Protein 9SP7 (pdb70)

Radius of gyration: 18.39 Å; Cα contacts (8 Å, |Δi|>4): 635; chains: 1; bounding box: 49×50×40 Å

Solvent-accessible surface area: 13936 Å² total; per-residue (Å²): 157,133,40,69,10,13,0,0,0,0,0,6,3,16,23,194,22,38,124,62,0,50,27,0,33,71,2,3,3,54,52,111,53,60,144,48,23,20,30,8,55,0,0,0,0,15,24,70,26,35,50,138,84,108,130,48,7,99,154,25,54,92,138,78,32,18,8,10,38,11,105,104,13,144,25,38,164,154,47,45,5,62,7,0,18,8,0,0,6,70,0,18,90,71,4,40,11,91,4,1,0,3,0,27,26,29,0,3,2,53,1,86,19,0,13,63,59,0,122,69,12,124,111,86,110,72,136,67,0,0,0,0,0,5,15,1,100,14,132,36,70,121,42,32,232,169,58,152,102,31,187,83,97,49,118,83,22,42,33,20,0,24,8,0,0,0,0,1,6,26,60,1,0,79,57,0,84,121,20,100,139,191,43,77,69,39,87,33,10,14,6,0,0,1,11,8,0,48,108,27,110,22,58,96,49,33,9,24,59,0,0,1,19,166,126,18,0,8,18,7,36,99,2,5,0,1,17,102,8,45,42,130,50,0,92,86,21,59,50,0,49,89,144,89,63,120,4,4,135,197,94,74,84,113,98,78,0,6,74,32,60,218,88,23,77,58,46,120,1,6,137,82,118,142,85,12,18

Structure (mmCIF, N/CA/C/O backbone):
data_9SP7
#
_entry.id   9SP7
#
_cell.length_a   59.250
_cell.length_b   77.460
_cell.length_c   151.080
_cell.angle_alpha   90.00
_cell.angle_beta   90.00
_cell.angle_gamma   90.00
#
_symmetry.space_group_name_H-M   'C 2 2 21'
#
loop_
_entity.id
_entity.type
_entity.pdbx_description
1 polymer 'Beta-1,3-galactosyltransferase 6'
2 non-polymer 'MANGANESE (II) ION'
3 non-polymer 'MALONATE ION'
4 water water
#
loop_
_atom_site.group_PDB
_atom_site.id
_atom_site.type_symbol
_atom_site.label_atom_id
_atom_site.label_alt_id
_atom_site.label_comp_id
_atom_site.label_asym_id
_atom_site.label_entity_id
_atom_site.label_seq_id
_atom_site.pdbx_PDB_ins_code
_atom_site.Cartn_x
_atom_site.Cartn_y
_atom_site.Cartn_z
_atom_site.occupancy
_atom_site.B_iso_or_equiv
_atom_site.auth_seq_id
_atom_site.auth_comp_id
_atom_site.auth_asym_id
_atom_site.auth_atom_id
_atom_site.pdbx_PDB_model_num
ATOM 1 N N . ALA A 1 18 ? 55.245 11.102 61.168 1.00 48.53 53 ALA A N 1
ATOM 2 C CA . ALA A 1 18 ? 54.896 11.896 59.960 1.00 46.59 53 ALA A CA 1
ATOM 3 C C . ALA A 1 18 ? 53.403 11.762 59.644 1.00 42.95 53 ALA A C 1
ATOM 4 O O . ALA A 1 18 ? 53.015 11.829 58.475 1.00 43.19 53 ALA A O 1
ATOM 6 N N . ARG A 1 19 ? 52.583 11.586 60.699 1.00 36.05 54 ARG A N 1
ATOM 7 C CA . ARG A 1 19 ? 51.144 11.437 60.563 1.00 32.64 54 ARG A CA 1
ATOM 8 C C . ARG A 1 19 ? 50.555 12.684 59.896 1.00 27.94 54 ARG A C 1
ATOM 9 O O . ARG A 1 19 ? 50.916 13.829 60.213 1.00 30.79 54 ARG A O 1
ATOM 17 N N . ALA A 1 20 ? 49.649 12.434 58.947 1.00 22.23 55 ALA A N 1
ATOM 18 C CA . ALA A 1 20 ? 48.780 13.461 58.427 1.00 18.24 55 ALA A CA 1
ATOM 19 C C . ALA A 1 20 ? 48.007 14.058 59.594 1.00 15.03 55 ALA A C 1
ATOM 20 O O . ALA A 1 20 ? 47.732 13.394 60.594 1.00 12.71 55 ALA A O 1
ATOM 22 N N . ALA A 1 21 ? 47.632 15.325 59.435 1.00 15.08 56 ALA A N 1
ATOM 23 C CA . ALA A 1 21 ? 46.918 16.061 60.467 1.00 14.01 56 ALA A CA 1
ATOM 24 C C . ALA A 1 21 ? 45.939 17.003 59.790 1.00 12.92 56 ALA A C 1
ATOM 25 O O . ALA A 1 21 ? 46.263 17.619 58.778 1.00 13.34 56 ALA A O 1
ATOM 27 N N . ALA A 1 22 ? 44.738 17.070 60.341 1.00 11.15 57 ALA A N 1
ATOM 28 C CA . ALA A 1 22 ? 43.744 18.022 59.899 1.00 11.78 57 ALA A CA 1
ATOM 29 C C . ALA A 1 22 ? 42.766 18.265 61.035 1.00 11.13 57 ALA A C 1
ATOM 30 O O . ALA A 1 22 ? 42.696 17.467 61.974 1.00 12.27 57 ALA A O 1
ATOM 32 N N . PHE A 1 23 ? 41.950 19.318 60.928 1.00 10.11 58 PHE A N 1
ATOM 33 C CA . PHE A 1 23 ? 40.925 19.553 61.933 1.00 9.73 58 PHE A CA 1
ATOM 34 C C . PHE A 1 23 ? 39.793 18.538 61.802 1.00 9.64 58 PHE A C 1
ATOM 35 O O . PHE A 1 23 ? 39.433 17.882 62.774 1.00 9.95 58 PHE A O 1
ATOM 43 N N . LEU A 1 24 ? 39.282 18.422 60.582 1.00 8.94 59 LEU A N 1
ATOM 44 C CA . LEU A 1 24 ? 38.160 17.556 60.256 1.00 9.04 59 LEU A CA 1
ATOM 45 C C . LEU A 1 24 ? 38.632 16.486 59.283 1.00 9.57 59 LEU A C 1
ATOM 46 O O . LEU A 1 24 ? 39.021 16.765 58.152 1.00 10.48 59 LEU A O 1
ATOM 51 N N . ALA A 1 25 ? 38.564 15.238 59.751 1.00 9.22 60 ALA A N 1
ATOM 52 C CA . ALA A 1 25 ? 38.705 14.099 58.858 1.00 9.34 60 ALA A CA 1
ATOM 53 C C . ALA A 1 25 ? 37.350 13.767 58.257 1.00 9.86 60 ALA A C 1
ATOM 54 O O . ALA A 1 25 ? 36.303 13.951 58.883 1.00 10.16 60 ALA A O 1
ATOM 56 N N . VAL A 1 26 ? 37.380 13.279 57.011 1.00 9.33 61 VAL A N 1
ATOM 57 C CA . VAL A 1 26 ? 36.155 12.849 56.348 1.00 9.45 61 VAL A CA 1
ATOM 58 C C . VAL A 1 26 ? 36.394 11.472 55.746 1.00 10.11 61 VAL A C 1
ATOM 59 O O . VAL A 1 26 ? 37.379 11.310 55.028 1.00 10.20 61 VAL A O 1
ATOM 63 N N . LEU A 1 27 ? 35.517 10.525 56.104 1.00 9.59 62 LEU A N 1
ATOM 64 C CA . LEU A 1 27 ? 35.673 9.155 55.601 1.00 9.73 62 LEU A CA 1
ATOM 65 C C . LEU A 1 27 ? 34.361 8.807 54.911 1.00 9.01 62 LEU A C 1
ATOM 66 O O . LEU A 1 27 ? 33.300 8.730 55.538 1.00 10.22 62 LEU A O 1
ATOM 71 N N . VAL A 1 28 ? 34.432 8.585 53.580 1.00 9.31 63 VAL A N 1
ATOM 72 C CA . VAL A 1 28 ? 33.267 8.238 52.788 1.00 9.58 63 VAL A CA 1
ATOM 73 C C . VAL A 1 28 ? 33.324 6.744 52.461 1.00 9.94 63 VAL A C 1
ATOM 74 O O . VAL A 1 28 ? 34.256 6.268 51.810 1.00 10.57 63 VAL A O 1
ATOM 78 N N . ALA A 1 29 ? 32.353 5.995 52.953 1.00 10.96 64 ALA A N 1
ATOM 79 C CA . ALA A 1 29 ? 32.348 4.564 52.684 1.00 10.86 64 ALA A CA 1
ATOM 80 C C . ALA A 1 29 ? 32.049 4.372 51.200 1.00 10.28 64 ALA A C 1
ATOM 81 O O . ALA A 1 29 ? 31.051 4.905 50.703 1.00 11.12 64 ALA A O 1
ATOM 83 N N . SER A 1 30 ? 32.867 3.566 50.512 1.00 9.93 65 SER A N 1
ATOM 84 C CA . SER A 1 30 ? 32.714 3.385 49.087 1.00 10.68 65 SER A CA 1
ATOM 85 C C . SER A 1 30 ? 33.158 1.962 48.730 1.00 9.53 65 SER A C 1
ATOM 86 O O . SER A 1 30 ? 34.227 1.523 49.132 1.00 10.03 65 SER A O 1
ATOM 89 N N . ALA A 1 31 ? 32.328 1.238 47.964 1.00 9.95 66 ALA A N 1
ATOM 90 C CA . ALA A 1 31 ? 32.661 -0.116 47.543 1.00 9.73 66 ALA A CA 1
ATOM 91 C C . ALA A 1 31 ? 33.729 -0.082 46.456 1.00 9.58 66 ALA A C 1
ATOM 92 O O . ALA A 1 31 ? 33.774 0.857 45.658 1.00 9.06 66 ALA A O 1
ATOM 94 N N . PRO A 1 32 ? 34.570 -1.135 46.317 1.00 9.45 67 PRO A N 1
ATOM 95 C CA . PRO A 1 32 ? 35.610 -1.149 45.297 1.00 9.46 67 PRO A CA 1
ATOM 96 C C . PRO A 1 32 ? 35.179 -0.707 43.907 1.00 9.71 67 PRO A C 1
ATOM 97 O O . PRO A 1 32 ? 35.848 0.046 43.230 1.00 9.76 67 PRO A O 1
ATOM 101 N N . ARG A 1 33 ? 34.049 -1.206 43.453 1.00 9.43 68 ARG A N 1
ATOM 102 C CA . ARG A 1 33 ? 33.624 -0.972 42.088 1.00 10.22 68 ARG A CA 1
ATOM 103 C C . ARG A 1 33 ? 33.071 0.435 41.856 1.00 9.57 68 ARG A C 1
ATOM 104 O O . ARG A 1 33 ? 32.953 0.827 40.691 1.00 9.89 68 ARG A O 1
ATOM 112 N N . ALA A 1 34 ? 32.757 1.190 42.927 1.00 8.59 69 ALA A N 1
ATOM 113 C CA . ALA A 1 34 ? 32.003 2.442 42.755 1.00 8.74 69 ALA A CA 1
ATOM 114 C C . ALA A 1 34 ? 32.924 3.621 42.422 1.00 9.07 69 ALA A C 1
ATOM 115 O O . ALA A 1 34 ? 32.826 4.714 43.002 1.00 9.43 69 ALA A O 1
ATOM 117 N N . ALA A 1 35 ? 33.762 3.460 41.418 1.00 8.40 70 ALA A N 1
ATOM 118 C CA . ALA A 1 35 ? 34.745 4.462 41.054 1.00 8.00 70 ALA A CA 1
ATOM 119 C C . ALA A 1 35 ? 34.070 5.700 40.467 1.00 8.29 70 ALA A C 1
ATOM 120 O O . ALA A 1 35 ? 34.563 6.821 40.667 1.00 8.35 70 ALA A O 1
ATOM 122 N N . GLU A 1 36 ? 32.987 5.520 39.706 1.00 7.88 71 GLU A N 1
ATOM 123 C CA . GLU A 1 36 ? 32.349 6.661 39.043 1.00 7.93 71 GLU A CA 1
ATOM 124 C C . GLU A 1 36 ? 31.722 7.570 40.098 1.00 8.17 71 GLU A C 1
ATOM 125 O O . GLU A 1 36 ? 31.790 8.788 39.998 1.00 7.81 71 GLU A O 1
ATOM 131 N N . ARG A 1 37 ? 31.110 7.016 41.129 1.00 7.93 72 ARG A N 1
ATOM 132 C CA . ARG A 1 37 ? 30.594 7.822 42.224 1.00 8.62 72 ARG A CA 1
ATOM 133 C C . ARG A 1 37 ? 31.720 8.593 42.893 1.00 8.72 72 ARG A C 1
ATOM 134 O O . ARG A 1 37 ? 31.554 9.772 43.237 1.00 9.09 72 ARG A O 1
ATOM 142 N N . ARG A 1 38 ? 32.859 7.929 43.112 1.00 8.01 73 ARG A N 1
ATOM 143 C CA . ARG A 1 38 ? 33.979 8.630 43.727 1.00 8.31 73 ARG A CA 1
ATOM 144 C C . ARG A 1 38 ? 34.389 9.824 42.861 1.00 8.74 73 ARG A C 1
ATOM 145 O O . ARG A 1 38 ? 34.719 10.904 43.380 1.00 9.27 73 ARG A O 1
ATOM 153 N N . SER A 1 39 ? 34.413 9.642 41.538 1.00 8.30 74 SER A N 1
ATOM 154 C CA . SER A 1 39 ? 34.786 10.706 40.612 1.00 8.23 74 SER A CA 1
ATOM 155 C C . SER A 1 39 ? 33.890 11.931 40.818 1.00 8.65 74 SER A C 1
ATOM 156 O O . SER A 1 39 ? 34.383 13.086 40.849 1.00 9.25 74 SER A O 1
ATOM 159 N N . VAL A 1 40 ? 32.592 11.723 40.964 1.00 7.75 75 VAL A N 1
ATOM 160 C CA . VAL A 1 40 ? 31.682 12.860 41.156 1.00 7.88 75 VAL A CA 1
ATOM 161 C C . VAL A 1 40 ? 31.910 13.480 42.524 1.00 9.52 75 VAL A C 1
ATOM 162 O O . VAL A 1 40 ? 31.920 14.708 42.658 1.00 10.18 75 VAL A O 1
ATOM 166 N N . ILE A 1 41 ? 32.046 12.663 43.552 1.00 8.96 76 ILE A N 1
ATOM 167 C CA . ILE A 1 41 ? 32.187 13.181 44.903 1.00 9.01 76 ILE A CA 1
ATOM 168 C C . ILE A 1 41 ? 33.457 14.011 45.013 1.00 9.24 76 ILE A C 1
ATOM 169 O O . ILE A 1 41 ? 33.449 15.120 45.607 1.00 9.78 76 ILE A O 1
ATOM 174 N N . ARG A 1 42 ? 34.593 13.487 44.513 1.00 8.93 77 ARG A N 1
ATOM 175 C CA . ARG A 1 42 ? 35.849 14.221 44.640 1.00 8.94 77 ARG A CA 1
ATOM 176 C C . ARG A 1 42 ? 35.838 15.512 43.829 1.00 9.13 77 ARG A C 1
ATOM 177 O O . ARG A 1 42 ? 36.665 16.392 44.090 1.00 10.09 77 ARG A O 1
ATOM 185 N N . SER A 1 43 ? 34.967 15.592 42.827 1.00 9.83 78 SER A N 1
ATOM 186 C CA . SER A 1 43 ? 34.838 16.761 41.971 1.00 9.98 78 SER A CA 1
ATOM 187 C C . SER A 1 43 ? 33.819 17.766 42.505 1.00 10.64 78 SER A C 1
ATOM 188 O O . SER A 1 43 ? 33.709 18.859 41.927 1.00 12.57 78 SER A O 1
ATOM 191 N N . THR A 1 44 ? 33.075 17.414 43.554 1.00 10.01 79 THR A N 1
ATOM 192 C CA . THR A 1 44 ? 32.007 18.275 44.057 1.00 9.77 79 THR A CA 1
ATOM 193 C C . THR A 1 44 ? 32.268 18.566 45.533 1.00 10.35 79 THR A C 1
ATOM 194 O O . THR A 1 44 ? 33.198 19.336 45.840 1.00 10.65 79 THR A O 1
ATOM 198 N N . TRP A 1 45 ? 31.564 17.884 46.446 1.00 10.11 80 TRP A N 1
ATOM 199 C CA . TRP A 1 45 ? 31.583 18.286 47.847 1.00 10.71 80 TRP A CA 1
ATOM 200 C C . TRP A 1 45 ? 32.880 17.963 48.577 1.00 12.28 80 TRP A C 1
ATOM 201 O O . TRP A 1 45 ? 33.208 18.641 49.543 1.00 12.53 80 TRP A O 1
ATOM 212 N N . LEU A 1 46 ? 33.647 17.004 48.091 1.00 11.79 81 LEU A N 1
ATOM 213 C CA . LEU A 1 46 ? 34.944 16.768 48.685 1.00 12.51 81 LEU A CA 1
ATOM 2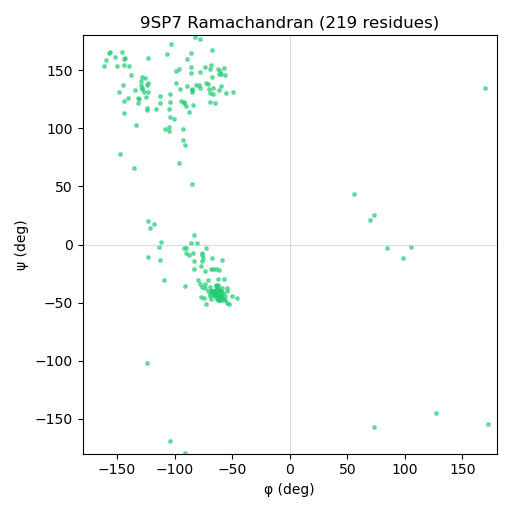14 C C . LEU A 1 46 ? 35.972 17.805 48.237 1.00 13.33 81 LEU A C 1
ATOM 215 O O . LEU A 1 46 ? 36.944 17.965 48.937 1.00 15.28 81 LEU A O 1
ATOM 220 N N . ALA A 1 47 ? 35.725 18.522 47.127 1.00 13.12 82 ALA A N 1
ATOM 221 C CA . ALA A 1 47 ? 36.656 19.515 46.611 1.00 13.79 82 ALA A CA 1
ATOM 222 C C . ALA A 1 47 ? 36.535 20.824 47.381 1.00 14.12 82 ALA A C 1
ATOM 223 O O . ALA A 1 47 ? 37.532 21.544 47.441 1.00 15.74 82 ALA A O 1
ATOM 225 N N . ARG A 1 48 ? 35.335 21.139 47.893 1.00 14.44 83 ARG A N 1
ATOM 226 C CA A ARG A 1 48 ? 35.092 22.369 48.641 0.50 14.66 83 ARG A CA 1
ATOM 227 C CA B ARG A 1 48 ? 35.086 22.363 48.643 0.20 14.53 83 ARG A CA 1
ATOM 228 C CA C ARG A 1 48 ? 35.087 22.362 48.642 0.30 14.59 83 ARG A CA 1
ATOM 229 C C . ARG A 1 48 ? 35.335 22.094 50.124 1.00 14.46 83 ARG A C 1
ATOM 230 O O . ARG A 1 48 ? 34.392 21.832 50.885 1.00 15.29 83 ARG A O 1
ATOM 234 N N . ARG A 1 49 ? 36.618 22.165 50.529 1.00 15.25 84 ARG A N 1
ATOM 235 C CA A ARG A 1 49 ? 37.041 21.586 51.804 0.70 16.03 84 ARG A CA 1
ATOM 236 C CA B ARG A 1 49 ? 37.085 21.580 51.776 0.30 15.39 84 ARG A CA 1
ATOM 237 C C . ARG A 1 49 ? 37.898 22.571 52.608 1.00 16.02 84 ARG A C 1
ATOM 238 O O . ARG A 1 49 ? 38.721 22.170 53.442 1.00 16.85 84 ARG A O 1
ATOM 253 N N . GLY A 1 50 ? 37.686 23.875 52.397 1.00 17.51 85 GLY A N 1
ATOM 254 C CA . GLY A 1 50 ? 38.373 24.888 53.189 1.00 17.84 85 GLY A CA 1
ATOM 255 C C . GLY A 1 50 ? 39.854 25.041 52.830 1.00 17.28 85 GLY A C 1
ATOM 256 O O . GLY A 1 50 ? 40.284 24.750 51.712 1.00 18.94 85 GLY A O 1
ATOM 257 N N . ALA A 1 51 ? 40.616 25.574 53.797 1.00 18.18 86 ALA A N 1
ATOM 258 C CA . ALA A 1 51 ? 42.014 25.943 53.634 1.00 17.31 86 ALA A CA 1
ATOM 259 C C . ALA A 1 51 ? 42.901 24.744 53.892 1.00 18.76 86 ALA A C 1
ATOM 260 O O . ALA A 1 51 ? 42.447 23.795 54.518 1.00 17.60 86 ALA A O 1
ATOM 262 N N . PRO A 1 52 ? 44.194 24.773 53.504 1.00 19.80 87 PRO A N 1
ATOM 263 C CA . PRO A 1 52 ? 45.100 23.686 53.857 1.00 20.74 87 PRO A CA 1
ATOM 264 C C . PRO A 1 52 ? 45.130 23.460 55.361 1.00 20.56 87 PRO A C 1
ATOM 265 O O . PRO A 1 52 ? 45.228 24.394 56.154 1.00 21.29 87 PRO A O 1
ATOM 269 N N . GLY A 1 53 ? 44.970 22.197 55.743 1.00 20.06 88 GLY A N 1
ATOM 270 C CA . GLY A 1 53 ? 45.025 21.781 57.133 1.00 19.51 88 GLY A CA 1
ATOM 271 C C . GLY A 1 53 ? 43.637 21.644 57.740 1.00 15.79 88 GLY A C 1
ATOM 272 O O . GLY A 1 53 ? 43.471 21.062 58.825 1.00 17.08 88 GLY A O 1
ATOM 273 N N . ASP A 1 54 ? 42.611 22.141 57.039 1.00 12.96 89 ASP A N 1
ATOM 274 C CA A ASP A 1 54 ? 41.268 22.051 57.579 0.50 12.93 89 ASP A CA 1
ATOM 275 C CA B ASP A 1 54 ? 41.263 22.055 57.569 0.50 13.11 89 ASP A CA 1
ATOM 276 C C . ASP A 1 54 ? 40.720 20.635 57.462 1.00 11.67 89 ASP A C 1
ATOM 277 O O . ASP A 1 54 ? 40.132 20.173 58.417 1.00 11.84 89 ASP A O 1
ATOM 286 N N . VAL A 1 55 ? 40.880 20.009 56.283 1.00 11.11 90 VAL A N 1
ATOM 287 C CA . VAL A 1 55 ? 40.216 18.733 55.994 1.00 10.66 90 VAL A CA 1
ATOM 288 C C . VAL A 1 55 ? 41.238 17.721 55.487 1.00 10.62 90 VAL A C 1
ATOM 289 O O . VAL A 1 55 ? 42.095 18.019 54.668 1.00 11.96 90 VAL A O 1
ATOM 293 N N . TRP A 1 56 ? 41.048 16.481 55.946 1.00 10.64 91 TRP A N 1
ATOM 294 C CA . TRP A 1 56 ? 41.696 15.290 55.388 1.00 10.92 91 TRP A CA 1
ATOM 295 C C . TRP A 1 56 ? 40.571 14.342 55.007 1.00 10.26 91 TRP A C 1
ATOM 296 O O . TRP A 1 56 ? 39.835 13.903 55.878 1.00 13.77 91 TRP A O 1
ATOM 307 N N . ALA A 1 57 ? 40.449 14.032 53.712 1.00 9.55 92 ALA A N 1
ATOM 308 C CA . ALA A 1 57 ? 39.296 13.305 53.223 1.00 9.81 92 ALA A CA 1
ATOM 309 C C . ALA A 1 57 ? 39.732 12.089 52.400 1.00 9.91 92 ALA A C 1
ATOM 310 O O . ALA A 1 57 ? 40.588 12.194 51.523 1.00 10.84 92 ALA A O 1
ATOM 312 N N . ARG A 1 58 ? 39.072 10.955 52.675 1.00 9.43 93 ARG A N 1
ATOM 313 C CA . ARG A 1 58 ? 39.340 9.738 51.918 1.00 9.14 93 ARG A CA 1
ATOM 314 C C . ARG A 1 58 ? 38.061 8.942 51.720 1.00 9.17 93 ARG A C 1
ATOM 315 O O . ARG A 1 58 ? 37.131 8.980 52.504 1.00 10.11 93 ARG A O 1
ATOM 323 N N . PHE A 1 59 ? 38.094 8.156 50.636 1.00 8.70 94 PHE A N 1
ATOM 324 C CA . PHE A 1 59 ? 37.114 7.118 50.414 1.00 8.83 94 PHE A CA 1
ATOM 325 C C . PHE A 1 59 ? 37.648 5.816 51.010 1.00 8.89 94 PHE A C 1
ATOM 326 O O . PHE A 1 59 ? 38.715 5.349 50.643 1.00 9.36 94 PHE A O 1
ATOM 334 N N . ALA A 1 60 ? 36.906 5.217 51.947 1.00 9.25 95 ALA A N 1
ATOM 335 C CA . ALA A 1 60 ? 37.317 4.006 52.629 1.00 9.67 95 ALA A CA 1
ATOM 336 C C . ALA A 1 60 ? 36.802 2.800 51.855 1.00 9.13 95 ALA A C 1
ATOM 337 O O . ALA A 1 60 ? 35.566 2.618 51.729 1.00 10.33 95 ALA A O 1
ATOM 339 N N . VAL A 1 61 ? 37.774 1.993 51.404 1.00 8.62 96 VAL A N 1
ATOM 340 C CA . VAL A 1 61 ? 37.516 0.837 50.525 1.00 9.35 96 VAL A CA 1
ATOM 341 C C . VAL A 1 61 ? 38.223 -0.387 51.093 1.00 9.43 96 VAL A C 1
ATOM 342 O O . VAL A 1 61 ? 39.434 -0.356 51.283 1.00 10.24 96 VAL A O 1
ATOM 346 N N . GLY A 1 62 ? 37.502 -1.486 51.330 1.00 9.78 97 GLY A N 1
ATOM 347 C CA . GLY A 1 62 ? 38.155 -2.729 51.737 1.00 10.20 97 GLY A CA 1
ATOM 348 C C . GLY A 1 62 ? 38.645 -3.527 50.535 1.00 9.09 97 GLY A C 1
ATOM 349 O O . GLY A 1 62 ? 37.935 -3.712 49.576 1.00 10.11 97 GLY A O 1
ATOM 350 N N . THR A 1 63 ? 39.889 -4.011 50.583 1.00 9.25 98 THR A N 1
ATOM 351 C CA . THR A 1 63 ? 40.479 -4.734 49.466 1.00 9.51 98 THR A CA 1
ATOM 352 C C . THR A 1 63 ? 40.711 -6.224 49.777 1.00 9.91 98 THR A C 1
ATOM 353 O O . THR A 1 63 ? 41.242 -6.921 48.914 1.00 9.89 98 THR A O 1
ATOM 357 N N . ALA A 1 64 ? 40.325 -6.715 50.964 1.00 9.34 99 ALA A N 1
ATOM 358 C CA . ALA A 1 64 ? 40.523 -8.142 51.238 1.00 9.50 99 ALA A CA 1
ATOM 359 C C . ALA A 1 64 ? 39.724 -8.965 50.246 1.00 9.28 99 ALA A C 1
ATOM 360 O O . ALA A 1 64 ? 38.540 -8.716 49.997 1.00 10.59 99 ALA A O 1
ATOM 362 N N . GLY A 1 65 ? 40.403 -9.975 49.692 1.00 9.34 100 GLY A N 1
ATOM 363 C CA . GLY A 1 65 ? 39.755 -10.923 48.817 1.00 9.70 100 GLY A CA 1
ATOM 364 C C . GLY A 1 65 ? 39.651 -10.492 47.368 1.00 8.86 100 GLY A C 1
ATOM 365 O O . GLY A 1 65 ? 39.141 -11.250 46.538 1.00 9.47 100 GLY A O 1
ATOM 366 N N . LEU A 1 66 ? 40.115 -9.261 47.043 1.00 8.35 101 LEU A N 1
ATOM 367 C CA . LEU A 1 66 ? 40.120 -8.824 45.657 1.00 9.14 101 LEU A CA 1
ATOM 368 C C . LEU A 1 66 ? 41.285 -9.436 44.895 1.00 9.36 101 LEU A C 1
ATOM 369 O O . LEU A 1 66 ? 42.355 -9.701 45.440 1.00 9.25 101 LEU A O 1
ATOM 374 N N . GLY A 1 67 ? 41.054 -9.666 43.609 1.00 10.44 102 GLY A N 1
ATOM 375 C CA . GLY A 1 67 ? 42.069 -10.251 42.750 1.00 10.89 102 GLY A CA 1
ATOM 376 C C . GLY A 1 67 ? 43.069 -9.215 42.247 1.00 10.63 102 GLY A C 1
ATOM 377 O O . GLY A 1 67 ? 42.917 -8.016 42.505 1.00 11.12 102 GLY A O 1
ATOM 378 N N . ALA A 1 68 ? 44.052 -9.682 41.473 1.00 10.82 103 ALA A N 1
ATOM 379 C CA . ALA A 1 68 ? 45.151 -8.847 41.024 1.00 11.87 103 ALA A CA 1
ATOM 380 C C . ALA A 1 68 ? 44.677 -7.668 40.164 1.00 11.83 103 ALA A C 1
ATOM 381 O O . ALA A 1 68 ? 45.150 -6.545 40.328 1.00 11.79 103 ALA A O 1
ATOM 383 N N . GLU A 1 69 ? 43.782 -7.937 39.209 1.00 12.31 104 GLU A N 1
ATOM 384 C CA A GLU A 1 69 ? 43.307 -6.913 38.298 0.80 13.80 104 GLU A CA 1
ATOM 385 C CA B GLU A 1 69 ? 43.307 -6.910 38.300 0.20 13.00 104 GLU A CA 1
ATOM 386 C C . GLU A 1 69 ? 42.508 -5.868 39.081 1.00 13.16 104 GLU A C 1
ATOM 387 O O . GLU A 1 69 ? 42.656 -4.665 38.857 1.00 13.75 104 GLU A O 1
ATOM 398 N N . GLU A 1 70 ? 41.659 -6.314 40.005 1.00 12.01 105 GLU A N 1
ATOM 399 C CA . GLU A 1 70 ? 40.832 -5.418 40.795 1.00 11.90 105 GLU A CA 1
ATOM 400 C C . GLU A 1 70 ? 41.718 -4.527 41.664 1.00 11.47 105 GLU A C 1
ATOM 401 O O . GLU A 1 70 ? 41.461 -3.331 41.818 1.00 10.91 105 GLU A O 1
ATOM 407 N N . ARG A 1 71 ? 42.755 -5.111 42.251 1.00 11.01 106 ARG A N 1
ATOM 408 C CA A ARG A 1 71 ? 43.654 -4.362 43.113 0.60 10.86 106 ARG A CA 1
ATOM 409 C CA B ARG A 1 71 ? 43.652 -4.359 43.105 0.40 11.81 106 ARG A CA 1
ATOM 410 C C . ARG A 1 71 ? 44.479 -3.388 42.264 1.00 11.39 106 ARG A C 1
ATOM 411 O O . ARG A 1 71 ? 44.736 -2.272 42.678 1.00 12.19 106 ARG A O 1
ATOM 426 N N . ARG A 1 72 ? 44.844 -3.770 41.042 1.00 11.01 107 ARG A N 1
ATOM 427 C CA A ARG A 1 72 ? 45.613 -2.888 40.178 0.60 11.56 107 ARG A CA 1
ATOM 428 C CA B ARG A 1 72 ? 45.635 -2.853 40.240 0.40 12.37 107 ARG A CA 1
ATOM 429 C C . ARG A 1 72 ? 44.776 -1.664 39.816 1.00 12.01 107 ARG A C 1
ATOM 430 O O . ARG A 1 72 ? 45.287 -0.552 39.757 1.00 13.02 107 ARG A O 1
ATOM 445 N N . ALA A 1 73 ? 43.487 -1.886 39.546 1.00 11.12 108 ALA A N 1
ATOM 446 C CA . ALA A 1 73 ? 42.603 -0.767 39.229 1.00 11.05 108 ALA A CA 1
ATOM 447 C C . ALA A 1 73 ? 42.606 0.254 40.364 1.00 10.74 108 ALA A C 1
ATOM 448 O O . ALA A 1 73 ? 42.636 1.462 40.123 1.00 10.41 108 ALA A O 1
ATOM 450 N N . LEU A 1 74 ? 42.478 -0.216 41.594 1.00 9.54 109 LEU A N 1
ATOM 451 C CA . LEU A 1 74 ? 42.450 0.664 42.747 1.00 9.53 109 LEU A CA 1
ATOM 452 C C . LEU A 1 74 ? 43.780 1.376 42.904 1.00 9.67 109 LEU A C 1
ATOM 453 O O . LEU A 1 74 ? 43.795 2.560 43.280 1.00 10.37 109 LEU A O 1
ATOM 458 N N . GLU A 1 75 ? 44.886 0.666 42.693 1.00 10.78 110 GLU A N 1
ATOM 459 C CA A GLU A 1 75 ? 46.191 1.295 42.826 0.50 11.13 110 GLU A CA 1
ATOM 460 C CA B GLU A 1 75 ? 46.239 1.218 42.744 0.50 11.77 110 GLU A CA 1
ATOM 461 C C . GLU A 1 75 ? 46.358 2.388 41.766 1.00 11.32 110 GLU A C 1
ATOM 462 O O . GLU A 1 75 ? 46.942 3.442 42.064 1.00 12.62 110 GLU A O 1
ATOM 473 N N . ARG A 1 76 ? 45.838 2.188 40.552 1.00 11.07 111 ARG A N 1
ATOM 474 C CA . ARG A 1 76 ? 45.907 3.194 39.511 1.00 11.04 111 ARG A CA 1
ATOM 475 C C . ARG A 1 76 ? 45.080 4.423 39.916 1.00 10.46 111 ARG A C 1
ATOM 476 O O . ARG A 1 76 ? 45.475 5.587 39.675 1.00 10.93 111 ARG A O 1
ATOM 484 N N . GLU A 1 77 ? 43.878 4.183 40.461 1.00 9.64 112 GLU A N 1
ATOM 485 C CA . GLU A 1 77 ? 43.028 5.264 40.935 1.00 9.38 112 GLU A CA 1
ATOM 486 C C . GLU A 1 77 ? 43.735 6.057 42.033 1.00 9.53 112 GLU A C 1
ATOM 487 O O . GLU A 1 77 ? 43.706 7.297 42.065 1.00 10.17 112 GLU A O 1
ATOM 493 N N . GLN A 1 78 ? 44.355 5.341 42.982 1.00 9.27 113 GLN A N 1
ATOM 494 C CA A GLN A 1 78 ? 45.080 6.011 44.055 0.50 9.55 113 GLN A CA 1
ATOM 495 C CA B GLN A 1 78 ? 45.097 5.995 44.054 0.50 9.60 113 GLN A CA 1
ATOM 496 C C . GLN A 1 78 ? 46.246 6.825 43.487 1.00 9.81 113 GLN A C 1
ATOM 497 O O . GLN A 1 78 ? 46.491 7.940 43.958 1.00 10.18 113 GLN A O 1
ATOM 508 N N . ALA A 1 79 ? 46.987 6.283 42.506 1.00 9.56 114 ALA A N 1
ATOM 509 C CA . ALA A 1 79 ? 48.118 7.031 41.963 1.00 10.85 114 ALA A CA 1
ATOM 510 C C . ALA A 1 79 ? 47.640 8.332 41.304 1.00 12.01 114 ALA A C 1
ATOM 511 O O . ALA A 1 79 ? 48.367 9.327 41.333 1.00 13.32 114 ALA A O 1
ATOM 513 N N . ARG A 1 80 ? 46.463 8.315 40.680 1.00 12.47 115 ARG A N 1
ATOM 514 C CA . ARG A 1 80 ? 45.910 9.453 39.978 1.00 12.46 115 ARG A CA 1
ATOM 515 C C . ARG A 1 80 ? 45.326 10.479 40.951 1.00 12.47 115 ARG A C 1
ATOM 516 O O . ARG A 1 80 ? 45.589 11.675 40.795 1.00 14.75 115 ARG A O 1
ATOM 521 N N . HIS A 1 81 ? 44.559 10.011 41.951 1.00 10.25 116 HIS A N 1
ATOM 522 C CA . HIS A 1 81 ? 43.764 10.908 42.785 1.00 9.70 116 HIS A CA 1
ATOM 523 C C . HIS A 1 81 ? 44.243 11.082 44.229 1.00 10.05 116 HIS A C 1
ATOM 524 O O . HIS A 1 81 ? 43.912 12.072 44.888 1.00 11.10 116 HIS A O 1
ATOM 531 N N . GLY A 1 82 ? 44.861 10.044 44.785 1.00 10.09 117 GLY A N 1
ATOM 532 C CA . GLY A 1 82 ? 45.465 10.094 46.097 1.00 10.28 117 GLY A CA 1
ATOM 533 C C . GLY A 1 82 ? 44.494 10.197 47.255 1.00 9.82 117 GLY A C 1
ATOM 534 O O . GLY A 1 82 ? 44.905 10.524 48.369 1.00 12.15 117 GLY A O 1
ATOM 535 N N . ASP A 1 83 ? 43.236 9.808 47.056 1.00 8.82 118 ASP A N 1
ATOM 536 C CA . ASP A 1 83 ? 42.176 10.020 48.041 1.00 8.75 118 ASP A CA 1
ATOM 537 C C . ASP A 1 83 ? 41.469 8.740 48.470 1.00 8.68 118 ASP A C 1
ATOM 538 O O . ASP A 1 83 ? 40.362 8.768 49.003 1.00 9.51 118 ASP A O 1
ATOM 543 N N . LEU A 1 84 ? 42.126 7.603 48.265 1.00 9.06 119 LEU A N 1
ATOM 544 C CA . LEU A 1 84 ? 41.586 6.311 48.718 1.00 9.23 119 LEU A CA 1
ATOM 545 C C . LEU A 1 84 ? 42.252 5.931 50.029 1.00 9.45 119 LEU A C 1
ATOM 546 O O . LEU A 1 84 ? 43.453 6.032 50.161 1.00 10.59 119 LEU A O 1
ATOM 551 N N . LEU A 1 85 ? 41.453 5.404 50.958 1.00 9.73 120 LEU A N 1
ATOM 552 C CA . LEU A 1 85 ? 41.958 4.669 52.109 1.00 10.04 120 LEU A CA 1
ATOM 553 C C . LEU A 1 85 ? 41.691 3.187 51.838 1.00 9.41 120 LEU A C 1
ATOM 554 O O . LEU A 1 85 ? 40.544 2.748 51.977 1.00 9.40 120 LEU A O 1
ATOM 559 N N . LEU A 1 86 ? 42.736 2.474 51.411 1.00 9.88 121 LEU A N 1
ATOM 560 C CA . LEU A 1 86 ? 42.586 1.081 51.045 1.00 10.68 121 LEU A CA 1
ATOM 561 C C . LEU A 1 86 ? 42.884 0.288 52.312 1.00 11.19 121 LEU A C 1
ATOM 562 O O . LEU A 1 86 ? 44.001 0.358 52.843 1.00 14.44 121 LEU A O 1
ATOM 567 N N . LEU A 1 87 ? 41.925 -0.525 52.747 1.00 9.80 122 LEU A N 1
ATOM 568 C CA . LEU A 1 87 ? 42.039 -1.299 53.971 1.00 10.74 122 LEU A CA 1
ATOM 569 C C . LEU A 1 87 ? 42.216 -2.784 53.612 1.00 10.57 122 LEU A C 1
ATOM 570 O O . LEU A 1 87 ? 41.277 -3.489 53.257 1.00 10.28 122 LEU A O 1
ATOM 575 N N . PRO A 1 88 ? 43.457 -3.282 53.633 1.00 10.74 123 PRO A N 1
ATOM 576 C CA . PRO A 1 88 ? 43.745 -4.611 53.091 1.00 11.20 123 PRO A CA 1
ATOM 577 C C . PRO A 1 88 ? 43.163 -5.786 53.876 1.00 11.66 123 PRO A C 1
ATOM 578 O O . PRO A 1 88 ? 43.147 -6.887 53.316 1.00 12.53 123 PRO A O 1
ATOM 582 N N . ALA A 1 89 ? 42.844 -5.570 55.164 1.00 12.08 124 ALA A N 1
ATOM 583 C CA . ALA A 1 89 ? 42.312 -6.596 56.024 1.00 13.04 124 ALA A CA 1
ATOM 584 C C . ALA A 1 89 ? 40.796 -6.615 56.019 1.00 13.26 124 ALA A C 1
ATOM 585 O O . ALA A 1 89 ? 40.193 -7.503 56.606 1.00 15.95 124 ALA A O 1
ATOM 587 N N . LEU A 1 90 ? 40.168 -5.680 55.299 1.00 11.37 125 LEU A N 1
ATOM 588 C CA . LEU A 1 90 ? 38.721 -5.536 55.328 1.00 10.88 125 LEU A CA 1
ATOM 589 C C . LEU A 1 90 ? 38.116 -6.104 54.064 1.00 10.89 125 LEU A C 1
ATOM 590 O O . LEU A 1 90 ? 38.434 -5.684 52.963 1.00 10.26 125 LEU A O 1
ATOM 595 N N . ARG A 1 91 ? 37.209 -7.067 54.243 1.00 12.70 126 ARG A N 1
ATOM 596 C CA A ARG A 1 91 ? 36.448 -7.614 53.140 0.60 13.72 126 ARG A CA 1
ATOM 597 C CA B ARG A 1 91 ? 36.448 -7.619 53.136 0.40 13.79 126 ARG A CA 1
ATOM 598 C C . ARG A 1 91 ? 35.251 -6.706 52.886 1.00 13.72 126 ARG A C 1
ATOM 599 O O . ARG A 1 91 ? 34.347 -6.572 53.719 1.00 16.49 126 ARG A O 1
ATOM 614 N N A ASP A 1 92 ? 35.251 -6.020 51.733 0.50 11.45 127 ASP A N 1
ATOM 615 N N B ASP A 1 92 ? 35.254 -6.071 51.732 0.50 13.07 127 ASP A N 1
ATOM 616 C CA A ASP A 1 92 ? 34.184 -5.067 51.432 0.50 11.38 127 ASP A CA 1
ATOM 617 C CA B ASP A 1 92 ? 34.180 -5.156 51.419 0.50 14.32 127 ASP A CA 1
ATOM 618 C C A ASP A 1 92 ? 32.877 -5.823 51.274 0.50 11.87 127 ASP A C 1
ATOM 619 C C B ASP A 1 92 ? 33.172 -5.845 50.515 0.50 15.72 127 ASP A C 1
ATOM 620 O O A ASP A 1 92 ? 32.847 -6.840 50.590 0.50 11.53 127 ASP A O 1
ATOM 621 O O B ASP A 1 92 ? 32.964 -5.365 49.416 0.50 19.18 127 ASP A O 1
ATOM 630 N N A ALA A 1 93 ? 31.810 -5.299 51.882 0.50 12.74 128 ALA A N 1
ATOM 631 N N B ALA A 1 93 ? 32.560 -6.950 50.960 0.50 16.10 128 ALA A N 1
ATOM 632 C CA A ALA A 1 93 ? 30.524 -5.973 51.875 0.50 13.61 128 ALA A CA 1
ATOM 633 C CA B ALA A 1 93 ? 31.589 -7.657 50.126 0.50 18.29 128 ALA A CA 1
ATOM 634 C C A ALA A 1 93 ? 29.397 -4.966 51.764 0.50 14.47 128 ALA A C 1
ATOM 635 C C B ALA A 1 93 ? 30.189 -7.695 50.744 0.50 18.38 128 ALA A C 1
ATOM 636 O O A ALA A 1 93 ? 29.485 -3.893 52.351 0.50 15.96 128 ALA A O 1
ATOM 637 O O B ALA A 1 93 ? 29.365 -8.542 50.377 0.50 19.47 128 ALA A O 1
ATOM 640 N N A TYR A 1 94 ? 28.366 -5.337 50.997 0.50 14.67 129 TYR A N 1
ATOM 641 N N B TYR A 1 94 ? 29.906 -6.729 51.619 0.50 19.06 129 TYR A N 1
ATOM 642 C CA A TYR A 1 94 ? 27.242 -4.465 50.714 0.50 16.00 129 TYR A CA 1
ATOM 643 C CA B TYR A 1 94 ? 28.819 -6.850 52.577 0.50 18.39 129 TYR A CA 1
ATOM 644 C C A TYR A 1 94 ? 26.227 -4.546 51.861 0.50 15.81 129 TYR A C 1
ATOM 645 C C B TYR A 1 94 ? 27.958 -5.593 52.608 0.50 16.40 129 TYR A C 1
ATOM 646 O O A TYR A 1 94 ? 25.555 -3.555 52.160 0.50 17.01 129 TYR A O 1
ATOM 647 O O B TYR A 1 94 ? 28.478 -4.490 52.666 0.50 16.44 129 TYR A O 1
ATOM 664 N N A GLU A 1 95 ? 26.091 -5.708 52.514 0.50 15.51 130 GLU A N 1
ATOM 665 N N B GLU A 1 95 ? 26.628 -5.773 52.618 0.50 15.60 130 GLU A N 1
ATOM 666 C CA A GLU A 1 95 ? 24.916 -5.921 53.354 0.50 16.55 130 GLU A CA 1
ATOM 667 C CA B GLU A 1 95 ? 25.708 -4.659 52.776 0.50 16.40 130 GLU A CA 1
ATOM 668 C C A GLU A 1 95 ? 25.036 -5.162 54.675 0.50 14.88 130 GLU A C 1
ATOM 669 C C B GLU A 1 95 ? 25.869 -4.072 54.176 0.50 13.83 130 GLU A C 1
ATOM 670 O O A GLU A 1 95 ? 24.052 -4.589 55.126 0.50 17.01 130 GLU A O 1
ATOM 671 O O B GLU A 1 95 ? 25.748 -2.865 54.358 0.50 14.34 130 GLU A O 1
ATOM 682 N N A ASN A 1 96 ? 26.233 -5.115 55.269 0.50 12.55 131 ASN A N 1
ATOM 683 N N B ASN A 1 96 ? 26.152 -4.929 55.167 0.50 12.70 131 ASN A N 1
ATOM 684 C CA A ASN A 1 96 ? 26.407 -4.475 56.569 0.50 11.29 131 ASN A CA 1
ATOM 685 C CA B ASN A 1 96 ? 26.361 -4.452 56.529 0.50 11.69 131 ASN A CA 1
ATOM 686 C C A ASN A 1 96 ? 27.783 -3.822 56.581 0.50 11.18 131 ASN A C 1
ATOM 687 C C B ASN A 1 96 ? 27.750 -3.826 56.617 0.50 11.51 131 ASN A C 1
ATOM 688 O O A ASN A 1 96 ? 28.776 -4.503 56.316 0.50 11.65 131 ASN A O 1
ATOM 689 O O B ASN A 1 96 ? 28.738 -4.538 56.476 0.50 12.36 131 ASN A O 1
ATOM 698 N N . LEU A 1 97 ? 27.809 -2.492 56.793 1.00 11.20 132 LEU A N 1
ATOM 699 C CA . LEU A 1 97 ? 29.072 -1.755 56.786 1.00 11.07 132 LEU A CA 1
ATOM 700 C C . LEU A 1 97 ? 29.654 -1.644 58.180 1.00 9.73 132 LEU A C 1
ATOM 701 O O . LEU A 1 97 ? 30.676 -0.956 58.349 1.00 10.37 132 LEU A O 1
ATOM 706 N N . THR A 1 98 ? 29.111 -2.377 59.169 1.00 10.29 133 THR A N 1
ATOM 707 C CA . THR A 1 98 ? 29.628 -2.290 60.546 1.00 9.83 133 THR A CA 1
ATOM 708 C C . THR A 1 98 ? 31.132 -2.527 60.597 1.00 10.47 133 THR A C 1
ATOM 709 O O . THR A 1 98 ? 31.882 -1.749 61.196 1.00 11.10 133 THR A O 1
ATOM 713 N N . ALA A 1 99 ? 31.598 -3.623 59.983 1.00 9.60 134 ALA A N 1
ATOM 714 C CA . ALA A 1 99 ? 33.001 -3.966 60.026 1.00 9.99 134 ALA A CA 1
ATOM 715 C C . ALA A 1 99 ? 33.833 -2.859 59.374 1.00 9.74 134 ALA A C 1
ATOM 716 O O . ALA A 1 99 ? 34.957 -2.565 59.801 1.00 10.37 134 ALA A O 1
ATOM 718 N N . LYS A 1 100 ? 33.334 -2.341 58.253 1.00 10.47 135 LYS A N 1
ATOM 719 C CA . LYS A 1 100 ? 34.053 -1.285 57.543 1.00 10.03 135 LYS A CA 1
ATOM 720 C C . LYS A 1 100 ? 34.208 -0.050 58.427 1.00 9.85 135 LYS A C 1
ATOM 721 O O . LYS A 1 100 ? 35.279 0.568 58.459 1.00 10.17 135 LYS A O 1
ATOM 727 N N . VAL A 1 101 ? 33.114 0.366 59.051 1.00 10.20 136 VAL A N 1
ATOM 728 C CA . VAL A 1 101 ? 33.141 1.566 59.885 1.00 10.52 136 VAL A CA 1
ATOM 729 C C . VAL A 1 101 ? 34.123 1.382 61.032 1.00 10.48 136 VAL A C 1
ATOM 730 O O . VAL A 1 101 ? 34.931 2.276 61.328 1.00 10.66 136 VAL A O 1
ATOM 734 N N . LEU A 1 102 ? 34.096 0.223 61.701 1.00 10.20 137 LEU A N 1
ATOM 735 C CA . LEU A 1 102 ? 35.031 0.012 62.776 1.00 10.43 137 LEU A CA 1
ATOM 736 C C . LEU A 1 102 ? 36.473 0.013 62.266 1.00 10.38 137 LEU A C 1
ATOM 737 O O . LEU A 1 102 ? 37.384 0.603 62.864 1.00 10.87 137 LEU A O 1
ATOM 742 N N . ALA A 1 103 ? 36.724 -0.674 61.137 1.00 8.92 138 ALA A N 1
ATOM 743 C CA . ALA A 1 103 ? 38.066 -0.749 60.602 1.00 9.19 138 ALA A CA 1
ATOM 744 C C . ALA A 1 103 ? 38.587 0.646 60.228 1.00 8.90 138 ALA A C 1
ATOM 745 O O . ALA A 1 103 ? 39.768 0.915 60.490 1.00 9.40 138 ALA A O 1
ATOM 747 N N . MET A 1 104 ? 37.769 1.437 59.552 1.00 9.74 139 MET A N 1
ATOM 748 C CA . MET A 1 104 ? 38.309 2.712 59.063 1.00 8.63 139 MET A CA 1
ATOM 749 C C . MET A 1 104 ? 38.493 3.696 60.225 1.00 9.18 139 MET A C 1
ATOM 750 O O . MET A 1 104 ? 39.497 4.416 60.219 1.00 9.89 139 MET A O 1
ATOM 755 N N . LEU A 1 105 ? 37.620 3.653 61.239 1.00 9.42 140 LEU A N 1
ATOM 756 C CA . LEU A 1 105 ? 37.832 4.526 62.405 1.00 8.54 140 LEU A CA 1
ATOM 757 C C . LEU A 1 105 ? 39.048 4.109 63.225 1.00 8.60 140 LEU A C 1
ATOM 758 O O . LEU A 1 105 ? 39.808 4.943 63.726 1.00 10.36 140 LEU A O 1
ATOM 763 N N . ALA A 1 106 ? 39.226 2.809 63.440 1.00 10.08 141 ALA A N 1
ATOM 764 C CA . ALA A 1 106 ? 40.398 2.325 64.153 1.00 9.87 141 ALA A CA 1
ATOM 765 C C . ALA A 1 106 ? 41.672 2.682 63.412 1.00 8.90 141 ALA A C 1
ATOM 766 O O . ALA A 1 106 ? 42.680 3.066 64.022 1.00 9.03 141 ALA A O 1
ATOM 768 N N . TRP A 1 107 ? 41.652 2.583 62.063 1.00 8.88 142 TRP A N 1
ATOM 769 C CA . TRP A 1 107 ? 42.807 2.994 61.291 1.00 8.56 142 TRP A CA 1
ATOM 770 C C . TRP A 1 107 ? 43.045 4.495 61.529 1.00 7.39 142 TRP A C 1
ATOM 771 O O . TRP A 1 107 ? 44.197 4.872 61.727 1.00 7.55 142 TRP A O 1
ATOM 782 N N . LEU A 1 108 ? 41.977 5.272 61.449 1.00 8.94 143 LEU A N 1
ATOM 783 C CA . LEU A 1 108 ? 42.162 6.715 61.567 1.00 8.24 143 LEU A CA 1
ATOM 784 C C . LEU A 1 108 ? 42.786 7.089 62.921 1.00 8.83 143 LEU A C 1
ATOM 785 O O . LEU A 1 108 ? 43.669 7.941 62.977 1.00 9.24 143 LEU A O 1
ATOM 790 N N . ASP A 1 109 ? 42.332 6.483 64.019 1.00 9.31 144 ASP A N 1
ATOM 791 C CA . ASP A 1 109 ? 42.880 6.751 65.336 1.00 8.93 144 ASP A CA 1
ATOM 792 C C . ASP A 1 109 ? 44.383 6.550 65.368 1.00 9.65 144 ASP A C 1
ATOM 793 O O . ASP A 1 109 ? 45.128 7.316 65.996 1.00 10.32 144 ASP A O 1
ATOM 798 N N . GLU A 1 110 ? 44.851 5.499 64.671 1.00 9.36 145 GLU A N 1
ATOM 799 C CA . GLU A 1 110 ? 46.266 5.186 64.698 1.00 10.59 145 GLU A CA 1
ATOM 800 C C . GLU A 1 110 ? 47.097 6.103 63.797 1.00 9.90 145 GLU A C 1
ATOM 801 O O . GLU A 1 110 ? 48.253 6.365 64.097 1.00 11.73 145 GLU A O 1
ATOM 807 N N . HIS A 1 111 ? 46.548 6.537 62.656 1.00 9.63 146 HIS A N 1
ATOM 808 C CA . HIS A 1 111 ? 47.339 7.097 61.581 1.00 10.15 146 HIS A CA 1
ATOM 809 C C . HIS A 1 111 ? 47.160 8.589 61.280 1.00 10.53 146 HIS A C 1
ATOM 810 O O . HIS A 1 111 ? 47.993 9.126 60.536 1.00 11.56 146 HIS A O 1
ATOM 817 N N . VAL A 1 112 ? 46.109 9.216 61.822 1.00 9.57 147 VAL A N 1
ATOM 818 C CA . VAL A 1 112 ? 45.827 10.608 61.485 1.00 10.04 147 VAL A CA 1
ATOM 819 C C . VAL A 1 112 ? 45.520 11.384 62.762 1.00 10.01 147 VAL A C 1
ATOM 820 O O . VAL A 1 112 ? 44.795 10.905 63.624 1.00 10.48 147 VAL A O 1
ATOM 824 N N . ALA A 1 113 ? 46.158 12.564 62.883 1.00 9.85 148 ALA A N 1
ATOM 825 C CA . ALA A 1 113 ? 45.823 13.487 63.965 1.00 10.66 148 ALA A CA 1
ATOM 826 C C . ALA A 1 113 ? 44.682 14.385 63.513 1.00 11.22 148 ALA A C 1
ATOM 827 O O . ALA A 1 113 ? 44.852 15.160 62.579 1.00 13.50 148 ALA A O 1
ATOM 829 N N . PHE A 1 114 ? 43.524 14.243 64.144 1.00 10.39 149 PHE A N 1
ATOM 830 C CA . PHE A 1 114 ? 42.316 14.952 63.748 1.00 9.75 149 PHE A CA 1
ATOM 831 C C . PHE A 1 114 ? 41.534 15.303 65.013 1.00 9.57 149 PHE A C 1
ATOM 832 O O . PHE A 1 114 ? 41.767 14.725 66.084 1.00 10.29 149 PHE A O 1
ATOM 840 N N . GLU A 1 115 ? 40.625 16.298 64.911 1.00 9.58 150 GLU A N 1
ATOM 841 C CA A GLU A 1 115 ? 39.798 16.688 66.047 0.60 9.44 150 GLU A CA 1
ATOM 842 C CA B GLU A 1 115 ? 39.801 16.694 66.047 0.40 9.47 150 GLU A CA 1
ATOM 843 C C . GLU A 1 115 ? 38.393 16.105 65.922 1.00 8.89 150 GLU A C 1
ATOM 844 O O . GLU A 1 115 ? 37.775 15.726 66.928 1.00 9.73 150 GLU A O 1
ATOM 855 N N . PHE A 1 116 ? 37.873 16.066 64.701 1.00 8.74 151 PHE A N 1
ATOM 856 C CA . PHE A 1 116 ? 36.531 15.513 64.480 1.00 8.74 151 PHE A CA 1
ATOM 857 C C . PHE A 1 116 ? 36.596 14.693 63.199 1.00 9.13 151 PHE A C 1
ATOM 858 O O . PHE A 1 116 ? 37.370 15.028 62.308 1.00 9.03 151 PHE A O 1
ATOM 866 N N . VAL A 1 117 ? 35.717 13.690 63.066 1.00 9.54 152 VAL A N 1
ATOM 867 C CA . VAL A 1 117 ? 35.580 12.954 61.820 1.00 9.90 152 VAL A CA 1
ATOM 868 C C . VAL A 1 117 ? 34.107 12.928 61.420 1.00 9.64 152 VAL A C 1
ATOM 869 O O . VAL A 1 117 ? 33.235 12.662 62.228 1.00 10.47 152 VAL A O 1
ATOM 873 N N . LEU A 1 118 ? 33.856 13.219 60.139 1.00 9.78 153 LEU A N 1
ATOM 874 C CA . LEU A 1 118 ? 32.580 13.022 59.500 1.00 10.05 153 LEU A CA 1
ATOM 875 C C . LEU A 1 118 ? 32.630 11.655 58.813 1.00 10.73 153 LEU A C 1
ATOM 876 O O . LEU A 1 118 ? 33.440 11.443 57.933 1.00 10.22 153 LEU A O 1
ATOM 881 N N . LYS A 1 119 ? 31.681 10.783 59.172 1.00 10.78 154 LYS A N 1
ATOM 882 C CA . LYS A 1 119 ? 31.413 9.555 58.412 1.00 10.87 154 LYS A CA 1
ATOM 883 C C . LYS A 1 119 ? 30.270 9.832 57.456 1.00 10.60 154 LYS A C 1
ATOM 884 O O . LYS A 1 119 ? 29.257 10.437 57.835 1.00 10.66 154 LYS A O 1
ATOM 890 N N . ALA A 1 120 ? 30.416 9.409 56.188 1.00 9.96 155 ALA A N 1
ATOM 891 C CA . ALA A 1 120 ? 29.405 9.610 55.177 1.00 11.57 155 ALA A CA 1
ATOM 892 C C . ALA A 1 120 ? 29.404 8.420 54.222 1.00 10.83 155 ALA A C 1
ATOM 893 O O . ALA A 1 120 ? 30.333 7.595 54.268 1.00 11.80 155 ALA A O 1
ATOM 895 N N . ASP A 1 121 ? 28.336 8.346 53.439 1.00 13.06 156 ASP A N 1
ATOM 896 C CA . ASP A 1 121 ? 28.210 7.348 52.364 1.00 13.63 156 ASP A CA 1
ATOM 897 C C . ASP A 1 121 ? 28.469 7.983 50.993 1.00 12.24 156 ASP A C 1
ATOM 898 O O . ASP A 1 121 ? 28.543 9.221 50.862 1.00 11.02 156 ASP A O 1
ATOM 903 N N . ASP A 1 122 ? 28.544 7.158 49.958 1.00 12.08 157 ASP A N 1
ATOM 904 C CA . ASP A 1 122 ? 28.767 7.646 48.620 1.00 12.34 157 ASP A CA 1
ATOM 905 C C . ASP A 1 122 ? 27.469 8.112 47.965 1.00 10.14 157 ASP A C 1
ATOM 906 O O . ASP A 1 122 ? 27.471 8.416 46.763 1.00 10.44 157 ASP A O 1
ATOM 911 N N . ASP A 1 123 ? 26.365 8.182 48.725 1.00 10.73 158 ASP A N 1
ATOM 912 C CA . ASP A 1 123 ? 25.169 8.909 48.329 1.00 10.91 158 ASP A CA 1
ATOM 913 C C . ASP A 1 123 ? 24.881 10.047 49.308 1.00 9.93 158 ASP A C 1
ATOM 914 O O . ASP A 1 123 ? 23.748 10.565 49.317 1.00 11.34 158 ASP A O 1
ATOM 919 N N . SER A 1 124 ? 25.885 10.418 50.089 1.00 10.16 159 SER A N 1
ATOM 920 C CA . SER A 1 124 ? 25.824 11.637 50.904 1.00 10.48 159 SER A CA 1
ATOM 921 C C . SER A 1 124 ? 26.345 12.841 50.144 1.00 10.52 159 SER A C 1
ATOM 922 O O . SER A 1 124 ? 27.050 12.715 49.181 1.00 11.08 159 SER A O 1
ATOM 925 N N . PHE A 1 125 ? 25.935 14.009 50.637 1.00 9.85 160 PHE A N 1
ATOM 926 C CA . PHE A 1 125 ? 26.482 15.299 50.187 1.00 9.85 160 PHE A CA 1
ATOM 927 C C . PHE A 1 125 ? 26.627 16.175 51.437 1.00 10.12 160 PHE A C 1
ATOM 928 O O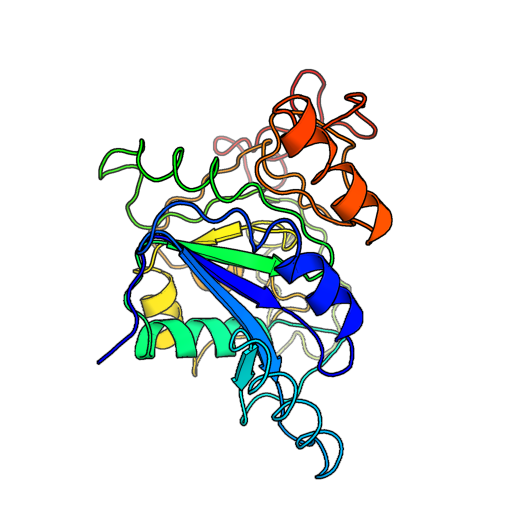 . PHE A 1 125 ? 25.680 16.335 52.174 1.00 10.92 160 PHE A O 1
ATOM 936 N N . ALA A 1 126 ? 27.813 16.721 51.693 1.00 11.07 161 ALA A N 1
ATOM 937 C CA . ALA A 1 126 ? 28.060 17.506 52.901 1.00 12.07 161 ALA A CA 1
ATOM 938 C C . ALA A 1 126 ? 28.675 18.840 52.494 1.00 13.33 161 ALA A C 1
ATOM 939 O O . ALA A 1 126 ? 29.460 18.882 51.543 1.00 14.99 161 ALA A O 1
ATOM 941 N N . ARG A 1 127 ? 28.296 19.893 53.226 1.00 12.09 162 ARG A N 1
ATOM 942 C CA . ARG A 1 127 ? 28.871 21.225 53.078 1.00 12.56 162 ARG A CA 1
ATOM 943 C C . ARG A 1 127 ? 30.022 21.342 54.066 1.00 11.70 162 ARG A C 1
ATOM 944 O O . ARG A 1 127 ? 29.803 21.665 55.229 1.00 12.19 162 ARG A O 1
ATOM 952 N N . LEU A 1 128 ? 31.226 20.958 53.608 1.00 11.66 163 LEU A N 1
ATOM 953 C CA . LEU A 1 128 ? 32.364 20.851 54.505 1.00 12.74 163 LEU A CA 1
ATOM 954 C C . LEU A 1 128 ? 32.731 22.225 55.081 1.00 13.24 163 LEU A C 1
ATOM 955 O O . LEU A 1 128 ? 33.090 22.311 56.245 1.00 13.22 163 LEU A O 1
ATOM 960 N N . ASP A 1 129 ? 32.586 23.301 54.289 1.00 13.69 164 ASP A N 1
ATOM 961 C CA . ASP A 1 129 ? 32.921 24.625 54.793 1.00 14.60 164 ASP A CA 1
ATOM 962 C C . ASP A 1 129 ? 32.015 24.993 55.966 1.00 12.99 164 ASP A C 1
ATOM 963 O O . ASP A 1 129 ? 32.459 25.559 56.961 1.00 12.92 164 ASP A O 1
ATOM 968 N N . ALA A 1 130 ? 30.722 24.685 55.838 1.00 12.35 165 ALA A N 1
ATOM 969 C CA . ALA A 1 130 ? 29.757 24.992 56.869 1.00 12.52 165 ALA A CA 1
ATOM 970 C C . ALA A 1 130 ? 30.028 24.119 58.094 1.00 11.84 165 ALA A C 1
ATOM 971 O O . ALA A 1 130 ? 29.927 24.571 59.211 1.00 12.05 165 ALA A O 1
ATOM 973 N N . LEU A 1 131 ? 30.370 22.839 57.897 1.00 12.11 166 LEU A N 1
ATOM 974 C CA . LEU A 1 131 ? 30.663 21.957 59.034 1.00 12.50 166 LEU A CA 1
ATOM 975 C C . LEU A 1 131 ? 31.881 22.467 59.799 1.00 11.62 166 LEU A C 1
ATOM 976 O O . LEU A 1 131 ? 31.871 22.507 61.035 1.00 11.86 166 LEU A O 1
ATOM 981 N N . LEU A 1 132 ? 32.921 22.873 59.064 1.00 11.55 167 LEU A N 1
ATOM 982 C CA A LEU A 1 132 ? 34.109 23.436 59.692 0.80 12.02 167 LEU A CA 1
ATOM 983 C CA B LEU A 1 132 ? 34.121 23.420 59.689 0.20 12.05 167 LEU A CA 1
ATOM 984 C C . LEU A 1 132 ? 33.777 24.654 60.535 1.00 12.12 167 LEU A C 1
ATOM 985 O O . LEU A 1 132 ? 34.190 24.771 61.695 1.00 12.70 167 LEU A O 1
ATOM 994 N N . ALA A 1 133 ? 32.989 25.558 59.967 1.00 12.70 168 ALA A N 1
ATOM 995 C CA . ALA A 1 133 ? 32.678 26.786 60.685 1.00 12.82 168 ALA A CA 1
ATOM 996 C C . ALA A 1 133 ? 31.884 26.482 61.954 1.00 12.42 168 ALA A C 1
ATOM 997 O O . ALA A 1 133 ? 32.099 27.080 63.010 1.00 12.80 168 ALA A O 1
ATOM 999 N N . GLU A 1 134 ? 30.949 25.523 61.872 1.00 11.41 169 GLU A N 1
ATOM 1000 C CA A GLU A 1 134 ? 30.138 25.156 63.026 0.50 12.31 169 GLU A CA 1
ATOM 1001 C CA B GLU A 1 134 ? 30.139 25.167 63.020 0.50 12.01 169 GLU A CA 1
ATOM 1002 C C . GLU A 1 134 ? 31.023 24.567 64.119 1.00 11.97 169 GLU A C 1
ATOM 1003 O O . GLU A 1 134 ? 30.936 24.949 65.276 1.00 12.85 169 GLU A O 1
ATOM 1014 N N . LEU A 1 135 ? 31.905 23.637 63.748 1.00 11.04 170 LEU A N 1
ATOM 1015 C CA . LEU A 1 135 ? 32.771 23.004 64.741 1.00 11.01 170 LEU A CA 1
ATOM 1016 C C . LEU A 1 135 ? 33.739 23.987 65.392 1.00 12.03 170 LEU A C 1
ATOM 1017 O O . LEU A 1 135 ? 33.972 23.922 66.601 1.00 12.71 170 LEU A O 1
ATOM 1022 N N . ARG A 1 136 ? 34.272 24.902 64.587 1.00 12.26 171 ARG A N 1
ATOM 1023 C CA A ARG A 1 136 ? 35.189 25.930 65.080 0.50 12.78 171 ARG A CA 1
ATOM 1024 C CA B ARG A 1 136 ? 35.189 25.912 65.106 0.50 12.65 171 ARG A CA 1
ATOM 1025 C C . ARG A 1 136 ? 34.495 26.892 66.045 1.00 13.85 171 ARG A C 1
ATOM 1026 O O . ARG A 1 136 ? 35.134 27.444 66.931 1.00 15.50 171 ARG A O 1
ATOM 1041 N N . ALA A 1 137 ? 33.191 27.100 65.873 1.00 14.99 172 ALA A N 1
ATOM 1042 C CA . ALA A 1 137 ? 32.455 28.021 66.731 1.00 16.50 172 ALA A CA 1
ATOM 1043 C C . ALA A 1 137 ? 32.085 27.411 68.081 1.00 17.03 172 ALA A C 1
ATOM 1044 O O . ALA A 1 137 ? 31.699 28.161 68.973 1.00 18.76 172 ALA A O 1
ATOM 1046 N N A ARG A 1 138 ? 32.199 26.087 68.253 0.50 16.16 173 ARG A N 1
ATOM 1047 N N B ARG A 1 138 ? 32.270 26.087 68.237 0.50 16.95 173 ARG A N 1
ATOM 1048 C CA A ARG A 1 138 ? 31.858 25.467 69.528 0.50 16.21 173 ARG A CA 1
ATOM 1049 C CA B ARG A 1 138 ? 31.994 25.410 69.497 0.50 17.82 173 ARG A CA 1
ATOM 1050 C C A ARG A 1 138 ? 32.907 25.829 70.578 0.50 16.58 173 ARG A C 1
ATOM 1051 C C B ARG A 1 138 ? 33.078 25.764 70.515 0.50 17.28 173 ARG A C 1
ATOM 1052 O O A ARG A 1 138 ? 34.088 25.765 70.295 0.50 16.06 173 ARG A O 1
ATOM 1053 O O B ARG A 1 138 ? 34.258 25.590 70.250 0.50 17.37 173 ARG A O 1
ATOM 1068 N N A GLU A 1 139 ? 32.503 26.105 71.817 0.50 18.40 174 GLU A N 1
ATOM 1069 N N B GLU A 1 139 ? 32.671 26.171 71.716 0.50 17.63 174 GLU A N 1
ATOM 1070 C CA A GLU A 1 139 ? 33.491 26.289 72.869 0.50 19.68 174 GLU A CA 1
ATOM 1071 C CA B GLU A 1 139 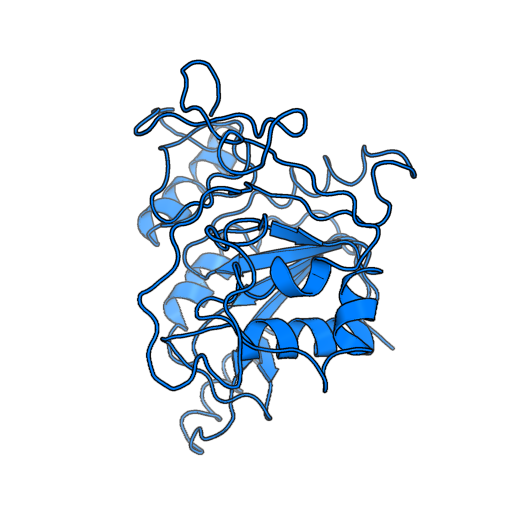? 33.603 26.309 72.822 0.50 18.36 174 GLU A CA 1
ATOM 1072 C C A GLU A 1 139 ? 33.938 24.914 73.372 0.50 19.68 174 GLU A C 1
ATOM 1073 C C B GLU A 1 139 ? 34.040 24.934 73.320 0.50 16.91 174 GLU A C 1
ATOM 1074 O O A GLU A 1 139 ? 33.355 23.894 73.033 0.50 16.53 174 GLU A O 1
ATOM 1075 O O B GLU A 1 139 ? 33.472 23.913 72.948 0.50 14.20 174 GLU A O 1
ATOM 1086 N N A PRO A 1 140 ? 35.003 24.810 74.190 0.50 22.18 175 PRO A N 1
ATOM 1087 N N B PRO A 1 140 ? 35.033 24.832 74.226 0.50 18.26 175 PRO A N 1
ATOM 1088 C CA A PRO A 1 140 ? 35.459 23.506 74.676 0.50 23.48 175 PRO A CA 1
ATOM 1089 C CA B PRO A 1 140 ? 35.406 23.523 74.762 0.50 18.58 175 PRO A CA 1
ATOM 1090 C C A PRO A 1 140 ? 34.337 22.540 75.066 0.50 24.97 175 PRO A C 1
ATOM 1091 C C B PRO A 1 140 ? 34.195 22.661 75.115 0.50 19.00 175 PRO A C 1
ATOM 1092 O O A PRO A 1 140 ? 34.308 21.439 74.534 0.50 26.98 175 PRO A O 1
ATOM 1093 O O B PRO A 1 140 ? 34.162 21.483 74.826 0.50 17.76 175 PRO A O 1
ATOM 1100 N N A ALA A 1 141 ? 33.417 22.947 75.960 0.80 24.41 176 ALA A N 1
ATOM 1101 N N B ALA A 1 141 ? 33.172 23.252 75.745 0.20 18.41 176 ALA A N 1
ATOM 1102 C CA A ALA A 1 141 ? 32.381 22.066 76.469 0.80 22.47 176 ALA A CA 1
ATOM 1103 C CA B ALA A 1 141 ? 32.105 22.459 76.342 0.20 17.87 176 ALA A CA 1
ATOM 1104 C C A ALA A 1 141 ? 31.616 21.403 75.321 0.80 21.95 176 ALA A C 1
ATOM 1105 C C B ALA A 1 141 ? 31.283 21.738 75.270 0.20 17.42 176 ALA A C 1
ATOM 1106 O O A ALA A 1 141 ? 31.356 20.209 75.357 0.80 25.09 176 ALA A O 1
ATOM 1107 O O B ALA A 1 141 ? 30.738 20.659 75.527 0.20 15.71 176 ALA A O 1
ATOM 1110 N N A ARG A 1 142 ? 31.245 22.191 74.293 0.40 20.61 177 ARG A N 1
ATOM 1111 N N B ARG A 1 142 ? 31.194 22.327 74.070 0.30 17.77 177 ARG A N 1
ATOM 1112 N N C ARG A 1 142 ? 31.234 22.418 73.948 0.30 20.29 177 ARG A N 1
ATOM 1113 C CA A ARG A 1 142 ? 30.470 21.701 73.149 0.40 21.19 177 ARG A CA 1
ATOM 1114 C CA B ARG A 1 142 ? 30.431 21.727 72.985 0.30 19.11 177 ARG A CA 1
ATOM 1115 C CA C ARG A 1 142 ? 30.441 21.772 72.917 0.30 21.03 177 ARG A CA 1
ATOM 1116 C C A ARG A 1 142 ? 31.294 20.895 72.143 0.40 20.94 177 ARG A C 1
ATOM 1117 C C B ARG A 1 142 ? 31.307 20.876 72.068 0.30 19.73 177 ARG A C 1
ATOM 1118 C C C ARG A 1 142 ? 31.340 20.960 71.985 0.30 20.82 177 ARG A C 1
ATOM 1119 O O A ARG A 1 142 ? 30.737 20.437 71.135 0.40 20.18 177 ARG A O 1
ATOM 1120 O O B ARG A 1 142 ? 30.799 20.345 71.072 0.30 19.25 177 ARG A O 1
ATOM 1121 O O C ARG A 1 142 ? 30.875 20.518 70.924 0.30 19.95 177 ARG A O 1
ATOM 1143 N N . ARG A 1 143 ? 32.606 20.734 72.397 1.00 19.42 178 ARG A N 1
ATOM 1144 C CA A ARG A 1 143 ? 33.483 19.939 71.529 0.80 20.77 178 ARG A CA 1
ATOM 1145 C CA B ARG A 1 143 ? 33.520 19.967 71.548 0.20 18.49 178 ARG A CA 1
ATOM 1146 C C . ARG A 1 143 ? 33.807 18.568 72.100 1.00 19.30 178 ARG A C 1
ATOM 1147 O O . ARG A 1 143 ? 34.115 17.665 71.325 1.00 17.62 178 ARG A O 1
ATOM 1162 N N . ARG A 1 144 ? 33.717 18.449 73.433 1.00 18.86 179 ARG A N 1
ATOM 1163 C CA A ARG A 1 144 ? 34.178 17.314 74.201 0.80 20.28 179 ARG A CA 1
ATOM 1164 C CA B ARG A 1 144 ? 34.191 17.300 74.170 0.20 18.66 179 ARG A CA 1
ATOM 1165 C C . ARG A 1 144 ? 33.239 16.138 73.906 1.00 16.45 179 ARG A C 1
ATOM 1166 O O . ARG A 1 144 ? 32.001 16.252 74.077 1.00 18.04 179 ARG A O 1
ATOM 1181 N N . ARG A 1 145 ? 33.825 15.020 73.470 1.00 12.36 180 ARG A N 1
ATOM 1182 C CA . ARG A 1 145 ? 33.043 13.791 73.394 1.00 11.11 180 ARG A CA 1
ATOM 1183 C C . ARG A 1 145 ? 31.787 13.967 72.542 1.00 10.51 180 ARG A C 1
ATOM 1184 O O . ARG A 1 145 ? 30.735 13.385 72.787 1.00 12.31 180 ARG A O 1
ATOM 1192 N N . LEU A 1 146 ? 31.915 14.630 71.413 1.00 10.19 181 LEU A N 1
ATOM 1193 C CA . LEU A 1 146 ? 30.762 14.991 70.589 1.00 9.98 181 LEU A CA 1
ATOM 1194 C C . LEU A 1 146 ? 30.384 13.833 69.661 1.00 9.53 181 LEU A C 1
ATOM 1195 O O . LEU A 1 146 ? 31.231 13.264 68.969 1.00 11.03 181 LEU A O 1
ATOM 1200 N N . TYR A 1 147 ? 29.084 13.541 69.605 1.00 8.92 182 TYR A N 1
ATOM 1201 C CA . TYR A 1 147 ? 28.493 12.559 68.682 1.00 9.04 182 TYR A CA 1
ATOM 1202 C C . TYR A 1 147 ? 27.274 13.283 68.108 1.00 9.30 182 TYR A C 1
ATOM 1203 O O . TYR A 1 147 ? 26.269 13.434 68.791 1.00 9.36 182 TYR A O 1
ATOM 1212 N N . TRP A 1 148 ? 27.404 13.762 66.867 1.00 9.06 183 TRP A N 1
ATOM 1213 C CA . TRP A 1 148 ? 26.552 14.798 66.315 1.00 9.07 183 TRP A CA 1
ATOM 1214 C C . TRP A 1 148 ? 25.937 14.288 65.017 1.00 9.47 183 TRP A C 1
ATOM 1215 O O . TRP A 1 148 ? 26.630 13.826 64.123 1.00 9.93 183 TRP A O 1
ATOM 1226 N N . GLY A 1 149 ? 24.604 14.374 64.943 1.00 9.37 184 GLY A N 1
ATOM 1227 C CA . GLY A 1 149 ? 23.866 13.966 63.749 1.00 9.42 184 GLY A CA 1
ATOM 1228 C C . GLY A 1 149 ? 22.377 13.971 63.984 1.00 9.52 184 GLY A C 1
ATOM 1229 O O . GLY A 1 149 ? 21.904 14.726 64.812 1.00 9.36 184 GLY A O 1
ATOM 1230 N N . PHE A 1 150 ? 21.655 13.157 63.204 1.00 8.80 185 PHE A N 1
ATOM 1231 C CA . PHE A 1 150 ? 20.208 13.055 63.328 1.00 8.89 185 PHE A CA 1
ATOM 1232 C C . PHE A 1 150 ? 19.900 11.741 64.046 1.00 9.97 185 PHE A C 1
ATOM 1233 O O . PHE A 1 150 ? 20.193 10.665 63.501 1.00 10.07 185 PHE A O 1
ATOM 1241 N N . PHE A 1 151 ? 19.425 11.827 65.291 1.00 9.65 186 PHE A N 1
ATOM 1242 C CA . PHE A 1 151 ? 19.272 10.627 66.139 1.00 8.66 186 PHE A CA 1
ATOM 1243 C C . PHE A 1 151 ? 17.862 10.075 66.089 1.00 8.56 186 PHE A C 1
ATOM 1244 O O . PHE A 1 151 ? 16.847 10.766 65.963 1.00 9.10 186 PHE A O 1
ATOM 1252 N N . SER A 1 152 ? 17.851 8.724 66.307 1.00 8.33 187 SER A N 1
ATOM 1253 C CA . SER A 1 152 ? 16.624 7.954 66.481 1.00 10.32 187 SER A CA 1
ATOM 1254 C C . SER A 1 152 ? 16.715 7.151 67.780 1.00 9.57 187 SER A C 1
ATOM 1255 O O . SER A 1 152 ? 17.702 6.431 67.964 1.00 9.58 187 SER A O 1
ATOM 1258 N N . GLY A 1 153 ? 15.656 7.248 68.588 1.00 10.07 188 GLY A N 1
ATOM 1259 C CA . GLY A 1 153 ? 15.526 6.479 69.817 1.00 9.99 188 GLY A CA 1
ATOM 1260 C C . GLY A 1 153 ? 14.400 5.457 69.777 1.00 10.10 188 GLY A C 1
ATOM 1261 O O . GLY A 1 153 ? 14.234 4.750 70.764 1.00 10.36 188 GLY A O 1
ATOM 1262 N N . ARG A 1 154 ? 13.648 5.400 68.663 1.00 10.33 189 ARG A N 1
ATOM 1263 C CA A ARG A 1 154 ? 12.544 4.458 68.546 0.50 10.21 189 ARG A CA 1
ATOM 1264 C CA B ARG A 1 154 ? 12.520 4.492 68.520 0.50 10.81 189 ARG A CA 1
ATOM 1265 C C . ARG A 1 154 ? 12.687 3.617 67.277 1.00 10.80 189 ARG A C 1
ATOM 1266 O O . ARG A 1 154 ? 11.681 3.180 66.702 1.00 11.65 189 ARG A O 1
ATOM 1281 N N . GLY A 1 155 ? 13.946 3.283 66.938 1.00 10.36 190 GLY A N 1
ATOM 1282 C CA . GLY A 1 155 ? 14.188 2.413 65.810 1.00 10.95 190 GLY A CA 1
ATOM 1283 C C . GLY A 1 155 ? 13.655 1.014 66.103 1.00 10.77 190 GLY A C 1
ATOM 1284 O O . GLY A 1 155 ? 13.981 0.423 67.127 1.00 10.55 190 GLY A O 1
ATOM 1285 N N . ARG A 1 156 ? 12.876 0.492 65.162 1.00 10.72 191 ARG A N 1
ATOM 1286 C CA . ARG A 1 156 ? 12.214 -0.784 65.348 1.00 11.44 191 ARG A CA 1
ATOM 1287 C C . ARG A 1 156 ? 13.214 -1.908 65.128 1.00 10.61 191 ARG A C 1
ATOM 1288 O O . ARG A 1 156 ? 13.949 -1.924 64.139 1.00 11.93 191 ARG A O 1
ATOM 1292 N N . VAL A 1 157 ? 13.191 -2.869 66.030 1.00 10.39 192 VAL A N 1
ATOM 1293 C CA . VAL A 1 157 ? 14.194 -3.930 66.022 1.00 11.37 192 VAL A CA 1
ATOM 1294 C C . VAL A 1 157 ? 13.716 -5.088 65.152 1.00 13.02 192 VAL A C 1
ATOM 1295 O O . VAL A 1 157 ? 12.606 -5.545 65.261 1.00 13.44 192 VAL A O 1
ATOM 1299 N N . LYS A 1 158 ? 14.664 -5.571 64.358 1.00 15.86 193 LYS A N 1
ATOM 1300 C CA . LYS A 1 158 ? 14.501 -6.634 63.405 1.00 19.30 193 LYS A CA 1
ATOM 1301 C C . LYS A 1 158 ? 14.126 -7.917 64.134 1.00 18.20 193 LYS A C 1
ATOM 1302 O O . LYS A 1 158 ? 14.559 -8.189 65.262 1.00 14.43 193 LYS A O 1
ATOM 1306 N N . PRO A 1 159 ? 13.378 -8.788 63.440 1.00 19.82 194 PRO A N 1
ATOM 1307 C CA . PRO A 1 159 ? 12.987 -10.082 63.999 1.00 21.42 194 PRO A CA 1
ATOM 1308 C C . PRO A 1 159 ? 14.210 -10.891 64.407 1.00 18.22 194 PRO A C 1
ATOM 1309 O O . PRO A 1 159 ? 15.202 -10.821 63.692 1.00 21.23 194 PRO A O 1
ATOM 1313 N N A GLY A 1 160 ? 14.197 -11.494 65.604 0.70 17.02 195 GLY A N 1
ATOM 1314 N N B GLY A 1 160 ? 14.182 -11.595 65.549 0.30 18.58 195 GLY A N 1
ATOM 1315 C CA A GLY A 1 160 ? 15.304 -12.338 66.035 0.70 16.36 195 GLY A CA 1
ATOM 1316 C CA B GLY A 1 160 ? 15.350 -12.335 66.015 0.30 18.24 195 GLY A CA 1
ATOM 1317 C C A GLY A 1 160 ? 15.100 -13.816 65.698 0.70 16.00 195 GLY A C 1
ATOM 1318 C C B GLY A 1 160 ? 15.195 -13.852 65.882 0.30 17.60 195 GLY A C 1
ATOM 1319 O O A GLY A 1 160 ? 14.070 -14.173 65.165 0.70 20.61 195 GLY A O 1
ATOM 1320 O O B GLY A 1 160 ? 14.084 -14.361 65.849 0.30 20.06 195 GLY A O 1
ATOM 1321 N N A GLY A 1 161 ? 16.156 -14.616 65.900 0.70 14.78 196 GLY A N 1
ATOM 1322 N N B GLY A 1 161 ? 16.330 -14.563 65.809 0.30 16.77 196 GLY A N 1
ATOM 1323 C CA A GLY A 1 161 ? 16.190 -16.066 65.780 0.70 13.36 196 GLY A CA 1
ATOM 1324 C CA B GLY A 1 161 ? 16.361 -16.016 65.731 0.30 15.19 196 GLY A CA 1
ATOM 1325 C C A GLY A 1 161 ? 17.038 -16.653 66.911 0.70 11.40 196 GLY A C 1
ATOM 1326 C C B GLY A 1 161 ? 17.141 -16.619 66.900 0.30 13.79 196 GLY A C 1
ATOM 1327 O O A GLY A 1 161 ? 17.250 -16.011 67.936 0.70 10.22 196 GLY A O 1
ATOM 1328 O O B GLY A 1 161 ? 17.328 -15.977 67.930 0.30 12.99 196 GLY A O 1
ATOM 1329 N N A ARG A 1 162 ? 17.522 -17.891 66.734 0.50 10.31 197 ARG A N 1
ATOM 1330 N N B ARG A 1 162 ? 17.599 -17.864 66.732 0.30 12.86 197 ARG A N 1
ATOM 1331 N N C ARG A 1 162 ? 17.748 -17.864 66.807 0.20 16.68 197 ARG A N 1
ATOM 1332 C CA A ARG A 1 162 ? 18.196 -18.581 67.824 0.50 10.40 197 ARG A CA 1
ATOM 1333 C CA B ARG A 1 162 ? 18.242 -18.588 67.816 0.30 12.63 197 ARG A CA 1
ATOM 1334 C CA C ARG A 1 162 ? 18.250 -18.686 67.895 0.20 16.88 197 ARG A CA 1
ATOM 1335 C C A ARG A 1 162 ? 19.520 -17.909 68.181 0.50 10.05 197 ARG A C 1
ATOM 1336 C C B ARG A 1 162 ? 19.544 -17.903 68.215 0.30 12.02 197 ARG A C 1
ATOM 1337 C C C ARG A 1 162 ? 19.544 -18.088 68.435 0.20 15.87 197 ARG A C 1
ATOM 1338 O O A ARG A 1 162 ? 20.014 -18.158 69.276 0.50 9.28 197 ARG A O 1
ATOM 1339 O O B ARG A 1 162 ? 20.030 -18.119 69.327 0.30 11.62 197 ARG A O 1
ATOM 1340 O O C ARG A 1 162 ? 19.753 -18.066 69.668 0.20 15.67 197 ARG A O 1
ATOM 1362 N N A TRP A 1 163 ? 20.045 -17.050 67.283 0.70 11.52 198 TRP A N 1
ATOM 1363 N N B TRP A 1 163 ? 20.082 -17.068 67.313 0.30 12.56 198 TRP A N 1
ATOM 1364 C CA A TRP A 1 163 ? 21.286 -16.320 67.505 0.70 12.76 198 TRP A CA 1
ATOM 1365 C CA B TRP A 1 163 ? 21.327 -16.362 67.568 0.30 12.93 198 TRP A CA 1
ATOM 1366 C C A TRP A 1 163 ? 21.142 -15.360 68.684 0.70 11.64 198 TRP A C 1
ATOM 1367 C C B TRP A 1 163 ? 21.152 -15.359 68.707 0.30 11.67 198 TRP A C 1
ATOM 1368 O O A TRP A 1 163 ? 22.141 -14.914 69.259 0.70 12.54 198 TRP A O 1
ATOM 1369 O O B TRP A 1 163 ? 22.143 -14.893 69.272 0.30 12.25 198 TRP A O 1
ATOM 1390 N N . ARG A 1 164 ? 19.900 -15.021 69.055 1.00 9.93 199 ARG A N 1
ATOM 1391 C CA A ARG A 1 164 ? 19.697 -14.069 70.141 0.70 10.41 199 ARG A CA 1
ATOM 1392 C CA B ARG A 1 164 ? 19.653 -14.095 70.148 0.30 9.82 199 ARG A CA 1
ATOM 1393 C C . ARG A 1 164 ? 20.131 -14.650 71.483 1.00 9.51 199 ARG A C 1
ATOM 1394 O O . ARG A 1 164 ? 20.393 -13.904 72.420 1.00 9.56 199 ARG A O 1
ATOM 1409 N N . GLU A 1 165 ? 20.233 -15.987 71.605 1.00 9.62 200 GLU A N 1
ATOM 1410 C CA . GLU A 1 165 ? 20.633 -16.531 72.896 1.00 9.58 200 GLU A CA 1
ATOM 1411 C C . GLU A 1 165 ? 22.025 -16.037 73.297 1.00 9.06 200 GLU A C 1
ATOM 1412 O O . GLU A 1 165 ? 22.262 -15.771 74.478 1.00 9.32 200 GLU A O 1
ATOM 1418 N N . ALA A 1 166 ? 22.926 -15.970 72.307 1.00 8.70 201 ALA A N 1
ATOM 1419 C CA . ALA A 1 166 ? 24.296 -15.525 72.535 1.00 8.99 201 ALA A CA 1
ATOM 1420 C C . ALA A 1 166 ? 24.483 -14.023 72.431 1.00 9.49 201 ALA A C 1
ATOM 1421 O O . ALA A 1 166 ? 25.577 -13.541 72.710 1.00 11.22 201 ALA A O 1
ATOM 1423 N N . ALA A 1 167 ? 23.459 -13.305 71.976 1.00 8.46 202 ALA A N 1
ATOM 1424 C CA . ALA A 1 167 ? 23.537 -11.879 71.665 1.00 9.22 202 ALA A CA 1
ATOM 1425 C C . ALA A 1 167 ? 22.173 -11.257 71.965 1.00 8.64 202 ALA A C 1
ATOM 1426 O O . ALA A 1 167 ? 21.362 -11.035 71.076 1.00 9.59 202 ALA A O 1
ATOM 1428 N N . TRP A 1 168 ? 21.910 -11.024 73.250 1.00 8.51 203 TRP A N 1
ATOM 1429 C CA . TRP A 1 168 ? 20.599 -10.584 73.664 1.00 8.31 203 TRP A CA 1
ATOM 1430 C C . TRP A 1 168 ? 20.222 -9.261 73.015 1.00 8.41 203 TRP A C 1
ATOM 1431 O O . TRP A 1 168 ? 21.047 -8.356 72.834 1.00 8.49 203 TRP A O 1
ATOM 1442 N N . GLN A 1 169 ? 18.923 -9.114 72.801 1.00 7.99 204 GLN A N 1
ATOM 1443 C CA . GLN A 1 169 ? 18.344 -7.830 72.419 1.00 8.12 204 GLN A CA 1
ATOM 1444 C C . GLN A 1 169 ? 18.443 -6.887 73.619 1.00 8.48 204 GLN A C 1
ATOM 1445 O O . GLN A 1 169 ? 17.990 -7.189 74.712 1.00 8.60 204 GLN A O 1
ATOM 1451 N N . LEU A 1 170 ? 19.097 -5.734 73.422 1.00 8.46 205 LEU A N 1
ATOM 1452 C CA . LEU A 1 170 ? 19.413 -4.820 74.530 1.00 9.20 205 LEU A CA 1
ATOM 1453 C C . LEU A 1 170 ? 18.264 -3.890 74.917 1.00 9.09 205 LEU A C 1
ATOM 1454 O O . LEU A 1 170 ? 18.254 -3.394 76.038 1.00 9.43 205 LEU A O 1
ATOM 1459 N N . CYS A 1 171 ? 17.310 -3.682 74.016 1.00 7.67 206 CYS A N 1
ATOM 1460 C CA . CYS A 1 171 ? 16.228 -2.721 74.231 1.00 7.66 206 CYS A CA 1
ATOM 1461 C C . CYS A 1 171 ? 15.108 -3.061 73.274 1.00 8.05 206 CYS A C 1
ATOM 1462 O O . CYS A 1 171 ? 15.378 -3.548 72.163 1.00 9.50 206 CYS A O 1
ATOM 1465 N N . ASP A 1 172 ? 13.857 -2.711 73.626 1.00 7.90 207 ASP A N 1
ATOM 1466 C CA . ASP A 1 172 ? 12.716 -2.956 72.776 1.00 8.63 207 ASP A CA 1
ATOM 1467 C C . ASP A 1 172 ? 12.837 -2.198 71.462 1.00 9.35 207 ASP A C 1
ATOM 1468 O O . ASP A 1 172 ? 12.311 -2.619 70.441 1.00 9.23 207 ASP A O 1
ATOM 1473 N N . TYR A 1 173 ? 13.529 -1.050 71.522 1.00 9.38 208 TYR A N 1
ATOM 1474 C CA . TYR A 1 173 ? 13.893 -0.281 70.343 1.00 9.82 208 TYR A CA 1
ATOM 1475 C C . TYR A 1 173 ? 15.401 -0.126 70.344 1.00 10.66 208 TYR A C 1
ATOM 1476 O O . TYR A 1 173 ? 16.009 -0.329 71.382 1.00 13.38 208 TYR A O 1
ATOM 1485 N N . TYR A 1 174 ? 16.024 0.191 69.203 1.00 9.94 209 TYR A N 1
ATOM 1486 C CA . TYR A 1 174 ? 17.466 0.344 69.205 1.00 10.46 209 TYR A CA 1
ATOM 1487 C C . TYR A 1 174 ? 17.881 1.445 70.180 1.00 11.07 209 TYR A C 1
ATOM 1488 O O . TYR A 1 174 ? 17.171 2.445 70.318 1.00 10.55 209 TYR A O 1
ATOM 1497 N N . LEU A 1 175 ? 19.056 1.243 70.789 1.00 11.28 210 LEU A N 1
ATOM 1498 C CA A LEU A 1 175 ? 19.661 2.294 71.616 0.80 11.42 210 LEU A CA 1
ATOM 1499 C CA B LEU A 1 175 ? 19.738 2.264 71.568 0.20 11.47 210 LEU A CA 1
ATOM 1500 C C . LEU A 1 175 ? 19.870 3.545 70.746 1.00 10.70 210 LEU A C 1
ATOM 1501 O O . LEU A 1 175 ? 20.158 3.425 69.574 1.00 10.47 210 LEU A O 1
ATOM 1510 N N . PRO A 1 176 ? 19.698 4.771 71.301 1.00 10.99 211 PRO A N 1
ATOM 1511 C CA . PRO A 1 176 ? 19.795 5.996 70.495 1.00 10.42 211 PRO A CA 1
ATOM 1512 C C . PRO A 1 176 ? 21.053 6.036 69.638 1.00 10.56 211 PRO A C 1
ATOM 1513 O O . PRO A 1 176 ? 22.159 5.811 70.125 1.00 11.65 211 PRO A O 1
ATOM 1517 N N . TYR A 1 177 ? 20.885 6.346 68.341 1.00 9.58 212 TYR A N 1
ATOM 1518 C CA . TYR A 1 177 ? 22.007 6.348 67.418 1.00 9.61 212 TYR A CA 1
ATOM 1519 C C . TYR A 1 177 ? 21.740 7.384 66.332 1.00 8.76 212 TYR A C 1
ATOM 1520 O O . TYR A 1 177 ? 20.584 7.709 66.034 1.00 8.99 212 TYR A O 1
ATOM 1529 N N . ALA A 1 178 ? 22.856 7.878 65.790 1.00 9.52 213 ALA A N 1
ATOM 1530 C CA . ALA A 1 178 ? 22.798 8.846 64.687 1.00 9.00 213 ALA A CA 1
ATOM 1531 C C . ALA A 1 178 ? 22.676 8.094 63.366 1.00 9.64 213 ALA A C 1
ATOM 1532 O O . ALA A 1 178 ? 23.463 7.175 63.075 1.00 10.44 213 ALA A O 1
ATOM 1534 N N . LEU A 1 179 ? 21.732 8.498 62.537 1.00 9.90 214 LEU A N 1
ATOM 1535 C CA . LEU A 1 179 ? 21.509 7.833 61.255 1.00 9.44 214 LEU A CA 1
ATOM 1536 C C . LEU A 1 179 ? 22.744 7.934 60.355 1.00 10.93 214 LEU A C 1
ATOM 1537 O O . LEU A 1 179 ? 23.467 8.934 60.328 1.00 11.35 214 LEU A O 1
ATOM 1542 N N . GLY A 1 180 ? 22.958 6.886 59.551 1.00 10.54 215 GLY A N 1
ATOM 1543 C CA . GLY A 1 180 ? 24.223 6.712 58.877 1.00 11.65 215 GLY A CA 1
ATOM 1544 C C . GLY A 1 180 ? 24.398 7.542 57.602 1.00 10.77 215 GLY A C 1
ATOM 1545 O O . GLY A 1 180 ? 25.531 7.579 57.128 1.00 12.54 215 GLY A O 1
ATOM 1546 N N . GLY A 1 181 ? 23.416 8.375 57.207 1.00 11.07 216 GLY A N 1
ATOM 1547 C CA . GLY A 1 181 ? 23.698 9.234 56.056 1.00 10.78 216 GLY A CA 1
ATOM 1548 C C . GLY A 1 181 ? 24.830 10.227 56.334 1.00 10.95 216 GLY A C 1
ATOM 1549 O O . GLY A 1 181 ? 25.418 10.785 55.417 1.00 12.27 216 GLY A O 1
ATOM 1550 N N . GLY A 1 182 ? 25.082 10.493 57.615 1.00 10.53 217 GLY A N 1
ATOM 1551 C CA . GLY A 1 182 ? 26.252 11.272 57.969 1.00 11.00 217 GLY A CA 1
ATOM 1552 C C . GLY A 1 182 ? 26.181 11.665 59.445 1.00 10.42 217 GLY A C 1
ATOM 1553 O O . GLY A 1 182 ? 25.138 12.128 59.914 1.00 11.53 217 GLY A O 1
ATOM 1554 N N . TYR A 1 183 ? 27.311 11.502 60.134 1.00 9.18 218 TYR A N 1
ATOM 1555 C CA . TYR A 1 183 ? 27.416 11.879 61.534 1.00 10.01 218 TYR A CA 1
ATOM 1556 C C . TYR A 1 183 ? 28.871 12.234 61.821 1.00 10.16 218 TYR A C 1
ATOM 1557 O O . TYR A 1 183 ? 29.786 11.873 61.095 1.00 10.39 218 TYR A O 1
ATOM 1566 N N . VAL A 1 184 ? 29.077 12.959 62.929 1.00 9.73 219 VAL A N 1
ATOM 1567 C CA . VAL A 1 184 ? 30.381 13.453 63.316 1.00 9.46 219 VAL A CA 1
ATOM 1568 C C . VAL A 1 184 ? 30.713 12.942 64.707 1.00 9.98 219 VAL A C 1
ATOM 1569 O O . VAL A 1 184 ? 29.886 12.966 65.614 1.00 9.98 219 VAL A O 1
ATOM 1573 N N . LEU A 1 185 ? 31.983 12.532 64.876 1.00 9.65 220 LEU A N 1
ATOM 1574 C CA . LEU A 1 185 ? 32.519 12.100 66.150 1.00 9.62 220 LEU A CA 1
ATOM 1575 C C . LEU A 1 185 ? 33.774 12.903 66.483 1.00 9.94 220 LEU A C 1
ATOM 1576 O O . LEU A 1 185 ? 34.631 13.108 65.615 1.00 9.82 220 LEU A O 1
ATOM 1581 N N . SER A 1 186 ? 33.946 13.224 67.772 1.00 10.07 221 SER A N 1
ATOM 1582 C CA A SER A 1 186 ? 35.238 13.724 68.201 0.50 9.69 221 SER A CA 1
ATOM 1583 C CA B SER A 1 186 ? 35.212 13.695 68.300 0.50 10.05 221 SER A CA 1
ATOM 1584 C C . SER A 1 186 ? 36.275 12.597 68.249 1.00 9.30 221 SER A C 1
ATOM 1585 O O . SER A 1 186 ? 35.950 11.402 68.411 1.00 10.24 221 SER A O 1
ATOM 1590 N N . ALA A 1 187 ? 37.539 13.001 68.153 1.00 9.10 222 ALA A N 1
ATOM 1591 C CA . ALA A 1 187 ? 38.675 12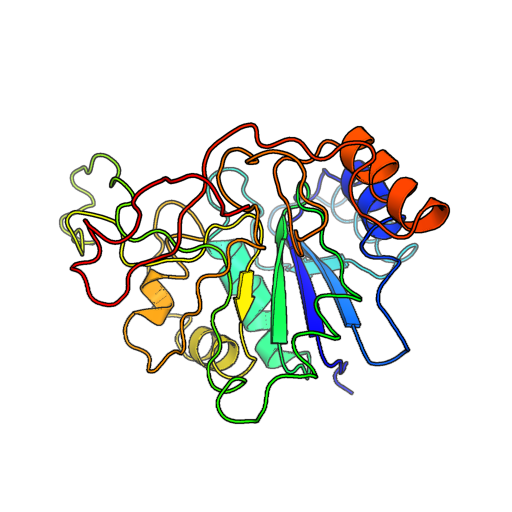.098 68.101 1.00 9.11 222 ALA A CA 1
ATOM 1592 C C . ALA A 1 187 ? 38.749 11.198 69.337 1.00 9.48 222 ALA A C 1
ATOM 1593 O O . ALA A 1 187 ? 39.134 10.012 69.220 1.00 10.58 222 ALA A O 1
ATOM 1595 N N . ASP A 1 188 ? 38.406 11.724 70.507 1.00 9.55 223 ASP A N 1
ATOM 1596 C CA A ASP A 1 188 ? 38.479 10.956 71.747 0.50 9.74 223 ASP A CA 1
ATOM 1597 C CA B ASP A 1 188 ? 38.503 10.939 71.729 0.50 10.08 223 ASP A CA 1
ATOM 1598 C C . ASP A 1 188 ? 37.610 9.697 71.654 1.00 9.67 223 ASP A C 1
ATOM 1599 O O . ASP A 1 188 ? 37.951 8.609 72.141 1.00 10.41 223 ASP A O 1
ATOM 1608 N N . LEU A 1 189 ? 36.427 9.831 71.075 1.00 8.79 224 LEU A N 1
ATOM 1609 C CA . LEU A 1 189 ? 35.464 8.752 70.951 1.00 8.64 224 LEU A CA 1
ATOM 1610 C C . LEU A 1 189 ? 36.026 7.708 70.002 1.00 9.34 224 LEU A C 1
ATOM 1611 O O . LEU A 1 189 ? 35.882 6.497 70.225 1.00 10.48 224 LEU A O 1
ATOM 1616 N N . VAL A 1 190 ? 36.673 8.163 68.936 1.00 9.40 225 VAL A N 1
ATOM 1617 C CA . VAL A 1 190 ? 37.267 7.242 67.981 1.00 9.71 225 VAL A CA 1
ATOM 1618 C C . VAL A 1 190 ? 38.378 6.449 68.658 1.00 10.25 225 VAL A C 1
ATOM 1619 O O . VAL A 1 190 ? 38.558 5.233 68.390 1.00 9.93 225 VAL A O 1
ATOM 1623 N N . HIS A 1 191 ? 39.103 7.069 69.589 1.00 9.44 226 HIS A N 1
ATOM 1624 C CA . HIS A 1 191 ? 40.138 6.351 70.312 1.00 8.85 226 HIS A CA 1
ATOM 1625 C C . HIS A 1 191 ? 39.537 5.249 71.195 1.00 8.81 226 HIS A C 1
ATOM 1626 O O . HIS A 1 191 ? 40.103 4.143 71.265 1.00 9.08 226 HIS A O 1
ATOM 1633 N N . TYR A 1 192 ? 38.401 5.533 71.843 1.00 9.59 227 TYR A N 1
ATOM 1634 C CA . TYR A 1 192 ? 37.697 4.526 72.619 1.00 9.06 227 TYR A CA 1
ATOM 1635 C C . TYR A 1 192 ? 37.330 3.324 71.730 1.00 9.00 227 TYR A C 1
ATOM 1636 O O . TYR A 1 192 ? 37.498 2.174 72.140 1.00 9.21 227 TYR A O 1
ATOM 1645 N N . LEU A 1 193 ? 36.883 3.554 70.504 1.00 8.83 228 LEU A N 1
ATOM 1646 C CA . LEU A 1 193 ? 36.505 2.479 69.595 1.00 9.12 228 LEU A CA 1
ATOM 1647 C C . LEU A 1 193 ? 37.740 1.672 69.250 1.00 8.94 228 LEU A C 1
ATOM 1648 O O . LEU A 1 193 ? 37.678 0.414 69.200 1.00 10.57 228 LEU A O 1
ATOM 1653 N N . ARG A 1 194 ? 38.866 2.317 68.970 1.00 9.39 229 ARG A N 1
ATOM 1654 C CA . ARG A 1 194 ? 40.100 1.621 68.671 1.00 8.77 229 ARG A CA 1
ATOM 1655 C C . ARG A 1 194 ? 40.517 0.756 69.853 1.00 9.07 229 ARG A C 1
ATOM 1656 O O . ARG A 1 194 ? 40.938 -0.404 69.667 1.00 10.77 229 ARG A O 1
ATOM 1664 N N . LEU A 1 195 ? 40.499 1.313 71.070 1.00 9.43 230 LEU A N 1
ATOM 1665 C CA . LEU A 1 195 ? 40.936 0.558 72.242 1.00 9.45 230 LEU A CA 1
ATOM 1666 C C . LEU A 1 195 ? 40.061 -0.676 72.435 1.00 9.17 230 LEU A C 1
ATOM 1667 O O . LEU A 1 195 ? 40.564 -1.703 72.894 1.00 10.22 230 LEU A O 1
ATOM 1672 N N A SER A 1 196 ? 38.771 -0.537 72.179 0.60 8.93 231 SER A N 1
ATOM 1673 N N B SER A 1 196 ? 38.766 -0.537 72.163 0.40 9.03 231 SER A N 1
ATOM 1674 C CA A SER A 1 196 ? 37.797 -1.572 72.526 0.60 9.59 231 SER A CA 1
ATOM 1675 C CA B SER A 1 196 ? 37.764 -1.547 72.505 0.40 9.57 231 SER A CA 1
ATOM 1676 C C A SER A 1 196 ? 37.479 -2.517 71.356 0.60 9.86 231 SER A C 1
ATOM 1677 C C B SER A 1 196 ? 37.498 -2.536 71.364 0.40 9.66 231 SER A C 1
ATOM 1678 O O A SER A 1 196 ? 36.659 -3.419 71.504 0.60 10.34 231 SER A O 1
ATOM 1679 O O B SER A 1 196 ? 36.714 -3.465 71.533 0.40 10.02 231 SER A O 1
ATOM 1684 N N . ARG A 1 197 ? 38.111 -2.326 70.201 1.00 9.78 232 ARG A N 1
ATOM 1685 C CA A ARG A 1 197 ? 37.688 -2.949 68.953 0.30 10.27 232 ARG A CA 1
ATOM 1686 C CA B ARG A 1 197 ? 37.715 -2.949 68.937 0.30 10.21 232 ARG A CA 1
ATOM 1687 C CA C ARG A 1 197 ? 37.794 -2.963 68.922 0.40 10.92 232 ARG A CA 1
ATOM 1688 C C . ARG A 1 197 ? 37.532 -4.473 69.014 1.00 10.66 232 ARG A C 1
ATOM 1689 O O . ARG A 1 197 ? 36.613 -5.010 68.380 1.00 12.22 232 ARG A O 1
ATOM 1711 N N A ASP A 1 198 ? 38.405 -5.177 69.737 0.50 10.27 233 ASP A N 1
ATOM 1712 N N B ASP A 1 198 ? 38.426 -5.171 69.724 0.50 10.53 233 ASP A N 1
ATOM 1713 C CA A ASP A 1 198 ? 38.351 -6.634 69.762 0.50 10.74 233 ASP A CA 1
ATOM 1714 C CA B ASP A 1 198 ? 38.400 -6.630 69.791 0.50 11.09 233 ASP A CA 1
ATOM 1715 C C A ASP A 1 198 ? 37.149 -7.164 70.526 0.50 9.99 233 ASP A C 1
ATOM 1716 C C B ASP A 1 198 ? 37.191 -7.162 70.552 0.50 10.04 233 ASP A C 1
ATOM 1717 O O A ASP A 1 198 ? 36.821 -8.344 70.389 0.50 10.41 233 ASP A O 1
ATOM 1718 O O B ASP A 1 198 ? 36.897 -8.354 70.435 0.50 10.59 233 ASP A O 1
ATOM 1727 N N . TYR A 1 199 ? 36.469 -6.310 71.281 1.00 9.22 234 TYR A N 1
ATOM 1728 C CA . TYR A 1 199 ? 35.310 -6.717 72.055 1.00 9.89 234 TYR A CA 1
ATOM 1729 C C . TYR A 1 199 ? 33.971 -6.377 71.423 1.00 10.56 234 TYR A C 1
ATOM 1730 O O . TYR A 1 199 ? 32.968 -6.886 71.879 1.00 10.76 234 TYR A O 1
ATOM 1739 N N . LEU A 1 200 ? 33.953 -5.541 70.394 1.00 10.69 235 LEU A N 1
ATOM 1740 C CA . LEU A 1 200 ? 32.701 -4.924 69.976 1.00 10.99 235 LEU A CA 1
ATOM 1741 C C . LEU A 1 200 ? 31.862 -5.893 69.155 1.00 10.74 235 LEU A C 1
ATOM 1742 O O . LEU A 1 200 ? 32.359 -6.535 68.234 1.00 13.25 235 LEU A O 1
ATOM 1747 N N . ARG A 1 201 ? 30.558 -5.883 69.458 1.00 10.48 236 ARG A N 1
ATOM 1748 C CA . ARG A 1 201 ? 29.527 -6.674 68.797 1.00 10.16 236 ARG A CA 1
ATOM 1749 C C . ARG A 1 201 ? 29.041 -5.916 67.564 1.00 11.13 236 ARG A C 1
ATOM 1750 O O . ARG A 1 201 ? 29.008 -4.670 67.568 1.00 12.95 236 ARG A O 1
ATOM 1758 N N . ALA A 1 202 ? 28.563 -6.657 66.557 1.00 10.25 237 ALA A N 1
ATOM 1759 C CA . ALA A 1 202 ? 27.958 -6.057 65.379 1.00 10.46 237 ALA A CA 1
ATOM 1760 C C . ALA A 1 202 ? 26.437 -6.187 65.407 1.00 10.61 237 ALA A C 1
ATOM 1761 O O . ALA A 1 202 ? 25.898 -7.281 65.575 1.00 11.15 237 ALA A O 1
ATOM 1763 N N . TRP A 1 203 ? 25.727 -5.082 65.198 1.00 9.73 238 TRP A N 1
ATOM 1764 C CA . TRP A 1 203 ? 24.311 -5.032 64.882 1.00 10.23 238 TRP A CA 1
ATOM 1765 C C . TRP A 1 203 ? 24.159 -5.066 63.358 1.00 11.14 238 TRP A C 1
ATOM 1766 O O . TRP A 1 203 ? 25.151 -5.130 62.631 1.00 10.91 238 TRP A O 1
ATOM 1777 N N . HIS A 1 204 ? 22.906 -5.022 62.865 1.00 10.62 239 HIS A N 1
ATOM 1778 C CA . HIS A 1 204 ? 22.644 -5.280 61.456 1.00 10.68 239 HIS A CA 1
ATOM 1779 C C . HIS A 1 204 ? 23.022 -4.137 60.518 1.00 10.50 239 HIS A C 1
ATOM 1780 O O . HIS A 1 204 ? 23.039 -4.317 59.308 1.00 11.04 239 HIS A O 1
ATOM 1787 N N . SER A 1 205 ? 23.328 -2.954 61.080 1.00 10.70 240 SER A N 1
ATOM 1788 C CA A SER A 1 205 ? 23.647 -1.739 60.319 0.60 10.69 240 SER A CA 1
ATOM 1789 C CA B SER A 1 205 ? 23.748 -1.814 60.272 0.40 11.32 240 SER A CA 1
ATOM 1790 C C . SER A 1 205 ? 24.738 -0.985 61.076 1.00 10.56 240 SER A C 1
ATOM 1791 O O . SER A 1 205 ? 24.713 -0.964 62.286 1.00 10.60 240 SER A O 1
ATOM 1796 N N . GLU A 1 206 ? 25.641 -0.338 60.361 1.00 9.97 241 GLU A N 1
ATOM 1797 C CA . GLU A 1 206 ? 26.783 0.334 60.992 1.00 9.88 241 GLU A CA 1
ATOM 1798 C C . GLU A 1 206 ? 26.335 1.453 61.935 1.00 10.40 241 GLU A C 1
ATOM 1799 O O . GLU A 1 206 ? 26.955 1.648 62.989 1.00 10.74 241 GLU A O 1
ATOM 1805 N N . ASP A 1 207 ? 25.269 2.165 61.554 1.00 9.13 242 ASP A N 1
ATOM 1806 C CA . ASP A 1 207 ? 24.826 3.308 62.348 1.00 10.00 242 ASP A CA 1
ATOM 1807 C C . ASP A 1 207 ? 24.278 2.828 63.690 1.00 9.67 242 ASP A C 1
ATOM 1808 O O . ASP A 1 207 ? 24.541 3.404 64.749 1.00 10.06 242 ASP A O 1
ATOM 1813 N N . VAL A 1 208 ? 23.413 1.795 63.642 1.00 9.93 243 VAL A N 1
ATOM 1814 C CA . VAL A 1 208 ? 22.894 1.153 64.843 1.00 9.96 243 VAL A CA 1
ATOM 1815 C C . VAL A 1 208 ? 24.032 0.641 65.726 1.00 9.59 243 VAL A C 1
ATOM 1816 O O . VAL A 1 208 ? 24.063 0.853 66.953 1.00 9.97 243 VAL A O 1
ATOM 1820 N N . SER A 1 209 ? 24.982 -0.053 65.099 1.00 9.55 244 SER A N 1
ATOM 1821 C CA . SER A 1 209 ? 26.157 -0.608 65.775 1.00 9.56 244 SER A CA 1
ATOM 1822 C C . SER A 1 209 ? 26.921 0.478 66.536 1.00 9.48 244 SER A C 1
ATOM 1823 O O . SER A 1 209 ? 27.205 0.358 67.709 1.00 9.99 244 SER A O 1
ATOM 1826 N N . LEU A 1 210 ? 27.225 1.603 65.865 1.00 10.12 245 LEU A N 1
ATOM 1827 C CA A LEU A 1 210 ? 28.018 2.667 66.460 0.50 9.95 245 LEU A CA 1
ATOM 1828 C CA B LEU A 1 210 ? 28.051 2.617 66.493 0.50 10.41 245 LEU A CA 1
ATOM 1829 C C . LEU A 1 210 ? 27.283 3.266 67.660 1.00 10.29 245 LEU A C 1
ATOM 1830 O O . LEU A 1 210 ? 27.895 3.566 68.680 1.00 11.00 245 LEU A O 1
ATOM 1839 N N . GLY A 1 211 ? 25.949 3.450 67.539 1.00 9.95 246 GLY A N 1
ATOM 1840 C CA . GLY A 1 211 ? 25.235 3.977 68.679 1.00 10.14 246 GLY A CA 1
ATOM 1841 C C . GLY A 1 211 ? 25.350 3.049 69.897 1.00 10.22 246 GLY A C 1
ATOM 1842 O O . GLY A 1 211 ? 25.514 3.465 71.040 1.00 10.61 246 GLY A O 1
ATOM 1843 N N . ALA A 1 212 ? 25.275 1.724 69.669 1.00 10.04 247 ALA A N 1
ATOM 1844 C CA . ALA A 1 212 ? 25.443 0.770 70.749 1.00 10.15 247 ALA A CA 1
ATOM 1845 C C . ALA A 1 212 ? 26.854 0.828 71.309 1.00 9.42 247 ALA A C 1
ATOM 1846 O O . ALA A 1 212 ? 27.036 0.719 72.516 1.00 10.36 247 ALA A O 1
ATOM 1848 N N . TRP A 1 213 ? 27.847 0.947 70.435 1.00 9.60 248 TRP A N 1
ATOM 1849 C CA . TRP A 1 213 ? 29.241 1.035 70.867 1.00 9.44 248 TRP A CA 1
ATOM 1850 C C . TRP A 1 213 ? 29.447 2.161 71.869 1.00 9.97 248 TRP A C 1
ATOM 1851 O O . TRP A 1 213 ? 30.208 2.028 72.794 1.00 10.14 248 TRP A O 1
ATOM 1862 N N . LEU A 1 214 ? 28.748 3.282 71.660 1.00 10.00 249 LEU A N 1
ATOM 1863 C CA . LEU A 1 214 ? 28.921 4.452 72.520 1.00 10.20 249 LEU A CA 1
ATOM 1864 C C . LEU A 1 214 ? 27.995 4.467 73.721 1.00 9.97 249 LEU A C 1
ATOM 1865 O O . LEU A 1 214 ? 28.052 5.364 74.555 1.00 10.87 249 LEU A O 1
ATOM 1870 N N . ALA A 1 215 ? 27.110 3.472 73.836 1.00 10.90 250 ALA A N 1
ATOM 1871 C CA . ALA A 1 215 ? 26.180 3.362 74.960 1.00 11.06 250 ALA A CA 1
ATOM 1872 C C . ALA A 1 215 ? 26.860 3.496 76.326 1.00 11.70 250 ALA A C 1
ATOM 1873 O O . ALA A 1 215 ? 26.312 4.191 77.182 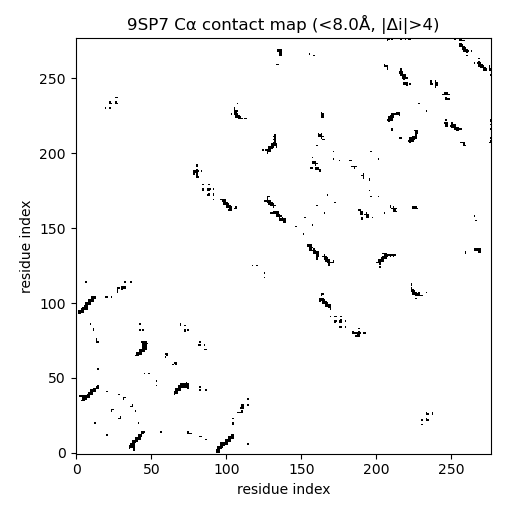1.00 14.76 250 ALA A O 1
ATOM 1875 N N . PRO A 1 216 ? 28.015 2.853 76.586 1.00 12.49 251 PRO A N 1
ATOM 1876 C CA . PRO A 1 216 ? 28.620 2.930 77.917 1.00 12.93 251 PRO A CA 1
ATOM 1877 C C . PRO A 1 216 ? 29.338 4.226 78.271 1.00 10.74 251 PRO A C 1
ATOM 1878 O O . PRO A 1 216 ? 29.780 4.361 79.397 1.00 11.06 251 PRO A O 1
ATOM 1882 N N . VAL A 1 217 ? 29.473 5.117 77.279 1.00 10.25 252 VAL A N 1
ATOM 1883 C CA . VAL A 1 217 ? 30.460 6.201 77.351 1.00 9.86 252 VAL A CA 1
ATOM 1884 C C . VAL A 1 217 ? 29.796 7.498 77.797 1.00 10.18 252 VAL A C 1
ATOM 1885 O O . VAL A 1 217 ? 28.602 7.743 77.554 1.00 9.52 252 VAL A O 1
ATOM 1889 N N . ASP A 1 218 ? 30.574 8.328 78.482 1.00 9.04 253 ASP A N 1
ATOM 1890 C CA A ASP A 1 218 ? 3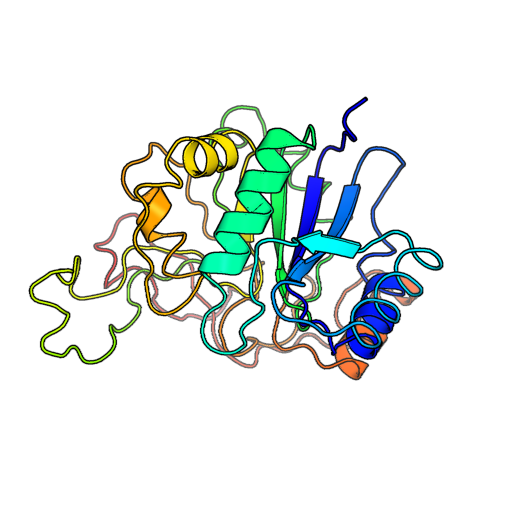0.147 9.703 78.716 0.50 10.09 253 ASP A CA 1
ATOM 1891 C CA B ASP A 1 218 ? 30.165 9.697 78.719 0.50 10.10 253 ASP A CA 1
ATOM 1892 C C . ASP A 1 218 ? 30.322 10.458 77.400 1.00 10.17 253 ASP A C 1
ATOM 1893 O O . ASP A 1 218 ? 31.428 10.885 77.067 1.00 11.43 253 ASP A O 1
ATOM 1902 N N . VAL A 1 219 ? 29.234 10.579 76.652 1.00 9.96 254 VAL A N 1
ATOM 1903 C CA . VAL A 1 219 ? 29.236 11.086 75.296 1.00 10.42 254 VAL A CA 1
ATOM 1904 C C . VAL A 1 219 ? 28.181 12.183 75.200 1.00 11.06 254 VAL A C 1
ATOM 1905 O O . VAL A 1 219 ? 27.071 12.034 75.706 1.00 11.31 254 VAL A O 1
ATOM 1909 N N . GLN A 1 220 ? 28.556 13.275 74.516 1.00 10.60 255 GLN A N 1
ATOM 1910 C CA . GLN A 1 220 ? 27.660 14.373 74.259 1.00 11.19 255 GLN A CA 1
ATOM 1911 C C . GLN A 1 220 ? 26.946 14.139 72.926 1.00 10.25 255 GLN A C 1
ATOM 1912 O O . GLN A 1 220 ? 27.387 14.548 71.859 1.00 9.73 255 GLN A O 1
ATOM 1918 N N . ARG A 1 221 ? 25.840 13.388 72.983 1.00 10.59 256 ARG A N 1
ATOM 1919 C CA . ARG A 1 221 ? 24.981 13.203 71.835 1.00 9.54 256 ARG A CA 1
ATOM 1920 C C . ARG A 1 221 ? 24.285 14.531 71.558 1.00 9.51 256 ARG A C 1
ATOM 1921 O O . ARG A 1 221 ? 23.771 15.167 72.478 1.00 11.06 256 ARG A O 1
ATOM 1929 N N . GLU A 1 222 ? 24.262 14.931 70.289 1.00 9.54 257 GLU A N 1
ATOM 1930 C CA A GLU A 1 222 ? 23.586 16.149 69.890 0.50 9.59 257 GLU A CA 1
ATOM 1931 C CA B GLU A 1 222 ? 23.585 16.160 69.893 0.50 10.13 257 GLU A CA 1
ATOM 1932 C C . GLU A 1 222 ? 22.795 15.904 68.610 1.00 9.33 257 GLU A C 1
ATOM 1933 O O . GLU A 1 222 ? 23.363 15.607 67.566 1.00 10.03 257 GLU A O 1
ATOM 1944 N N . HIS A 1 223 ? 21.465 15.986 68.720 1.00 9.16 258 HIS A N 1
ATOM 1945 C CA . HIS A 1 223 ? 20.566 15.850 67.589 1.00 9.31 258 HIS A CA 1
ATOM 1946 C C . HIS A 1 223 ? 20.506 17.179 66.850 1.00 9.27 258 HIS A C 1
ATOM 1947 O O . HIS A 1 223 ? 20.309 18.210 67.490 1.00 9.11 258 HIS A O 1
ATOM 1954 N N . ASP A 1 224 ? 20.546 17.136 65.520 1.00 8.96 259 ASP A N 1
ATOM 1955 C CA . ASP A 1 224 ? 20.544 18.362 64.735 1.00 9.37 259 ASP A CA 1
ATOM 1956 C C . ASP A 1 224 ? 19.742 18.133 63.465 1.00 9.03 259 ASP A C 1
ATOM 1957 O O . ASP A 1 224 ? 20.182 17.370 62.583 1.00 9.89 259 ASP A O 1
ATOM 1962 N N . PRO A 1 225 ? 18.586 18.812 63.325 1.00 9.28 260 PRO A N 1
ATOM 1963 C CA . PRO A 1 225 ? 17.790 18.709 62.103 1.00 9.39 260 PRO A CA 1
ATOM 1964 C C . PRO A 1 225 ? 18.502 19.119 60.820 1.00 9.53 260 PRO A C 1
ATOM 1965 O O . PRO A 1 225 ? 18.015 18.857 59.732 1.00 10.28 260 PRO A O 1
ATOM 1969 N N . ARG A 1 226 ? 19.671 19.785 60.934 1.00 9.69 261 ARG A N 1
ATOM 1970 C CA . ARG A 1 226 ? 20.444 20.114 59.753 1.00 9.91 261 ARG A CA 1
ATOM 1971 C C . ARG A 1 226 ? 21.118 18.890 59.132 1.00 9.56 261 ARG A C 1
ATOM 1972 O O . ARG A 1 226 ? 21.725 18.993 58.088 1.00 9.62 261 ARG A O 1
ATOM 1980 N N . PHE A 1 227 ? 20.969 17.713 59.755 1.00 9.12 262 PHE A N 1
ATOM 1981 C CA . PHE A 1 227 ? 21.406 16.447 59.156 1.00 9.21 262 PHE A CA 1
ATOM 1982 C C . PHE A 1 227 ? 20.192 15.715 58.561 1.00 9.30 262 PHE A C 1
ATOM 1983 O O . PHE A 1 227 ? 19.327 15.248 59.292 1.00 9.18 262 PHE A O 1
ATOM 1991 N N . ASP A 1 228 ? 20.145 15.698 57.242 1.00 9.37 263 ASP A N 1
ATOM 1992 C CA . ASP A 1 228 ? 19.076 15.060 56.490 1.00 9.53 263 ASP A CA 1
ATOM 1993 C C . ASP A 1 228 ? 19.568 13.658 56.117 1.00 10.13 263 ASP A C 1
ATOM 1994 O O . ASP A 1 228 ? 19.872 13.388 54.968 1.00 9.85 263 ASP A O 1
ATOM 1999 N N . THR A 1 229 ? 19.663 12.806 57.141 1.00 10.79 264 THR A N 1
ATOM 2000 C CA . THR A 1 229 ? 20.479 11.593 57.033 1.00 10.98 264 THR A CA 1
ATOM 2001 C C . THR A 1 229 ? 19.732 10.277 57.252 1.00 10.85 264 THR A C 1
ATOM 2002 O O . THR A 1 229 ? 20.397 9.237 57.369 1.00 12.18 264 THR A O 1
ATOM 2006 N N . GLU A 1 230 ? 18.419 10.328 57.233 1.00 11.11 265 GLU A N 1
ATOM 2007 C CA . GLU A 1 230 ? 17.559 9.164 57.397 1.00 12.58 265 GLU A CA 1
ATOM 2008 C C . GLU A 1 230 ? 17.520 8.385 56.076 1.00 15.08 265 GLU A C 1
ATOM 2009 O O . GLU A 1 230 ? 18.185 8.749 55.102 1.00 16.48 265 GLU A O 1
ATOM 2015 N N . TYR A 1 231 ? 16.812 7.229 56.093 1.00 17.40 266 TYR A N 1
ATOM 2016 C CA A TYR A 1 231 ? 16.827 6.332 54.952 0.50 18.28 266 TYR A CA 1
ATOM 2017 C CA B TYR A 1 231 ? 16.824 6.320 54.952 0.50 19.11 266 TYR A CA 1
ATOM 2018 C C . TYR A 1 231 ? 16.110 6.938 53.745 1.00 16.52 266 TYR A C 1
ATOM 2019 O O . TYR A 1 231 ? 16.343 6.504 52.625 1.00 17.27 266 TYR A O 1
ATOM 2036 N N . ARG A 1 232 ? 15.239 7.930 53.992 1.00 15.86 267 ARG A N 1
ATOM 2037 C CA A ARG A 1 232 ? 14.721 8.792 52.939 0.50 15.19 267 ARG A CA 1
ATOM 2038 C CA B ARG A 1 232 ? 14.708 8.791 52.941 0.50 15.11 267 ARG A CA 1
ATOM 2039 C C . ARG A 1 232 ? 15.082 10.237 53.260 1.00 13.81 267 ARG A C 1
ATOM 2040 O O . ARG A 1 232 ? 14.983 10.654 54.402 1.00 14.31 267 ARG A O 1
ATOM 2055 N N . SER A 1 233 ? 15.473 10.976 52.230 1.00 12.45 268 SER A N 1
ATOM 2056 C CA . SER A 1 233 ? 15.706 12.414 52.405 1.00 10.72 268 SER A CA 1
ATOM 2057 C C . SER A 1 233 ? 14.374 13.107 52.694 1.00 10.33 268 SER A C 1
ATOM 2058 O O . SER A 1 233 ? 13.319 12.751 52.162 1.00 10.92 268 SER A O 1
ATOM 2061 N N . ARG A 1 234 ? 14.442 14.128 53.558 1.00 10.27 269 ARG A N 1
ATOM 2062 C CA . ARG A 1 234 ? 13.273 14.932 53.875 1.00 9.84 269 ARG A CA 1
ATOM 2063 C C . ARG A 1 234 ? 13.031 16.073 52.892 1.00 9.83 269 ARG A C 1
ATOM 2064 O O . ARG A 1 234 ? 12.056 16.785 53.043 1.00 11.04 269 ARG A O 1
ATOM 2072 N N . GLY A 1 235 ? 13.860 16.189 51.870 1.00 9.37 270 GLY A N 1
ATOM 2073 C CA . GLY A 1 235 ? 13.694 17.232 50.868 1.00 9.56 270 GLY A CA 1
ATOM 2074 C C . GLY A 1 235 ? 14.984 18.009 50.712 1.00 9.70 270 GLY A C 1
ATOM 2075 O O . GLY A 1 235 ? 16.068 17.431 50.721 1.00 10.88 270 GLY A O 1
ATOM 2076 N N . CYS A 1 236 ? 14.835 19.313 50.460 1.00 9.30 271 CYS A N 1
ATOM 2077 C CA . CYS A 1 236 ? 15.997 20.169 50.328 1.00 9.90 271 CYS A CA 1
ATOM 2078 C C . CYS A 1 236 ? 15.746 21.390 51.202 1.00 9.20 271 CYS A C 1
ATOM 2079 O O . CYS A 1 236 ? 14.744 22.059 51.031 1.00 9.34 271 CYS A O 1
ATOM 2082 N N . SER A 1 237 ? 16.652 21.625 52.157 1.00 9.39 272 SER A N 1
ATOM 2083 C CA . SER A 1 237 ? 16.678 22.813 52.997 1.00 9.13 272 SER A CA 1
ATOM 2084 C C . SER A 1 237 ? 18.052 23.449 52.835 1.00 8.92 272 SER A C 1
ATOM 2085 O O . SER A 1 237 ? 19.062 22.733 52.837 1.00 8.69 272 SER A O 1
ATOM 2088 N N . ASN A 1 238 ? 18.096 24.770 52.717 1.00 9.16 273 ASN A N 1
ATOM 2089 C CA . ASN A 1 238 ? 19.354 25.494 52.674 1.00 9.21 273 ASN A CA 1
ATOM 2090 C C . ASN A 1 238 ? 20.095 25.422 54.016 1.00 9.88 273 ASN A C 1
ATOM 2091 O O . ASN A 1 238 ? 21.303 25.717 54.090 1.00 11.48 273 ASN A O 1
ATOM 2096 N N . GLN A 1 239 ? 19.410 24.947 55.052 1.00 10.07 274 GLN A N 1
ATOM 2097 C CA . GLN A 1 239 ? 20.028 24.767 56.355 1.00 11.39 274 GLN A CA 1
ATOM 2098 C C . GLN A 1 239 ? 20.792 23.441 56.454 1.00 10.32 274 GLN A C 1
ATOM 2099 O O . GLN A 1 239 ? 21.563 23.273 57.387 1.00 9.69 274 GLN A O 1
ATOM 2105 N N . TYR A 1 240 ? 20.588 22.489 55.514 1.00 10.24 275 TYR A N 1
ATOM 2106 C CA . TYR A 1 240 ? 21.232 21.191 55.701 1.00 9.22 275 TYR A CA 1
ATOM 2107 C C . TYR A 1 240 ? 22.760 21.293 55.607 1.00 9.95 275 TYR A C 1
ATOM 2108 O O . TYR A 1 240 ? 23.287 21.938 54.699 1.00 10.01 275 TYR A O 1
ATOM 2117 N N . LEU A 1 241 ? 23.461 20.646 56.551 1.00 9.54 276 LEU A N 1
ATOM 2118 C CA . LEU A 1 241 ? 24.905 20.480 56.542 1.00 10.51 276 LEU A CA 1
ATOM 2119 C C . LEU A 1 241 ? 25.298 19.191 55.824 1.00 10.40 276 LEU A C 1
ATOM 2120 O O . LEU A 1 241 ? 26.338 19.126 55.185 1.00 10.66 276 LEU A O 1
ATOM 2125 N N . VAL A 1 242 ? 24.454 18.161 56.005 1.00 10.38 277 VAL A N 1
ATOM 2126 C CA . VAL A 1 242 ? 24.659 16.867 55.363 1.00 10.75 277 VAL A CA 1
ATOM 2127 C C . VAL A 1 242 ? 23.296 16.378 54.902 1.00 10.63 277 VAL A C 1
ATOM 2128 O O . VAL A 1 242 ? 22.322 16.509 55.631 1.00 10.79 277 VAL A O 1
ATOM 2132 N N A THR A 1 243 ? 23.264 15.833 53.683 0.18 11.41 278 THR A N 1
ATOM 2133 N N B THR A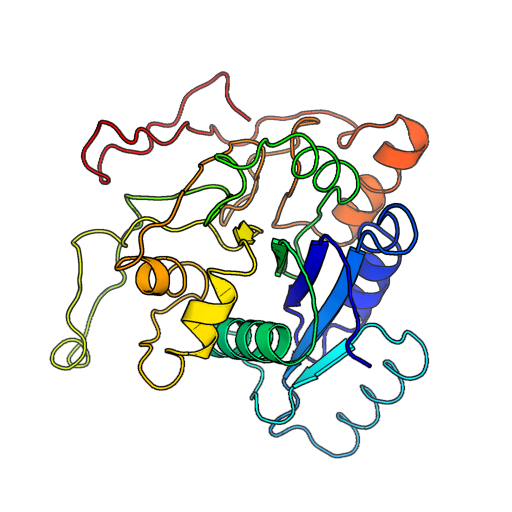 1 243 ? 23.241 15.868 53.669 0.32 10.68 278 THR A N 1
ATOM 2134 N N C THR A 1 243 ? 23.253 15.828 53.680 0.50 11.15 278 THR A N 1
ATOM 2135 C CA A THR A 1 243 ? 22.084 15.177 53.153 0.18 11.72 278 THR A CA 1
ATOM 2136 C CA B THR A 1 243 ? 22.025 15.271 53.147 0.32 10.17 278 THR A CA 1
ATOM 2137 C CA C THR A 1 243 ? 22.050 15.209 53.142 0.50 10.60 278 THR A CA 1
ATOM 2138 C C A THR A 1 243 ? 22.538 13.863 52.517 0.18 12.23 278 THR A C 1
ATOM 2139 C C B THR A 1 243 ? 22.411 13.947 52.495 0.32 9.95 278 THR A C 1
ATOM 2140 C C C THR A 1 243 ? 22.475 13.918 52.434 0.50 11.12 278 THR A C 1
ATOM 2141 O O A THR A 1 243 ? 23.728 13.653 52.287 0.18 12.96 278 THR A O 1
ATOM 2142 O O B THR A 1 243 ? 23.594 13.627 52.399 0.32 11.18 278 THR A O 1
ATOM 2143 O O C THR A 1 243 ? 23.660 13.584 52.475 0.50 12.59 278 THR A O 1
ATOM 2153 N N A HIS A 1 244 ? 21.565 12.988 52.268 0.50 12.37 279 HIS A N 1
ATOM 2154 N N B HIS A 1 244 ? 21.407 13.179 52.082 0.50 9.09 279 HIS A N 1
ATOM 2155 C CA A HIS A 1 244 ? 21.768 11.580 51.975 0.50 13.90 279 HIS A CA 1
ATOM 2156 C CA B HIS A 1 244 ? 21.650 11.797 51.712 0.50 9.08 279 HIS A CA 1
ATOM 2157 C C A HIS A 1 244 ? 20.779 11.225 50.875 0.50 12.39 279 HIS A C 1
ATOM 2158 C C B HIS A 1 244 ? 20.612 11.314 50.707 0.50 8.85 279 HIS A C 1
ATOM 2159 O O A HIS A 1 244 ? 19.896 12.019 50.573 0.50 12.93 279 HIS A O 1
ATOM 2160 O O B HIS A 1 244 ? 19.695 12.030 50.301 0.50 7.11 279 HIS A O 1
ATOM 2173 N N A LYS A 1 245 ? 20.944 10.032 50.279 0.50 11.71 280 LYS A N 1
ATOM 2174 N N B LYS A 1 245 ? 20.830 10.070 50.260 0.50 9.30 280 LYS A N 1
ATOM 2175 C CA A LYS A 1 245 ? 20.093 9.525 49.205 0.50 12.35 280 LYS A CA 1
ATOM 2176 C CA B LYS A 1 245 ? 20.071 9.495 49.164 0.50 10.73 280 LYS A CA 1
ATOM 2177 C C A LYS A 1 245 ? 20.165 10.453 47.992 0.50 11.09 280 LYS A C 1
ATOM 2178 C C B LYS A 1 245 ? 20.162 10.435 47.964 0.50 10.46 280 LYS A C 1
ATOM 2179 O O A LYS A 1 245 ? 19.167 10.672 47.292 0.50 12.56 280 LYS A O 1
ATOM 2180 O O B LYS A 1 245 ? 19.168 10.666 47.262 0.50 12.02 280 LYS A O 1
ATOM 2191 N N . GLN A 1 246 ? 21.385 10.936 47.732 1.00 9.79 281 GLN A N 1
ATOM 2192 C CA . GLN A 1 246 ? 21.627 11.838 46.630 1.00 9.90 281 GLN A CA 1
ATOM 2193 C C . GLN A 1 246 ? 22.109 11.090 45.391 1.00 9.40 281 GLN A C 1
ATOM 2194 O O . GLN A 1 246 ? 23.110 10.380 45.456 1.00 10.24 281 GLN A O 1
ATOM 2200 N N . SER A 1 247 ? 21.400 11.251 44.269 1.00 9.46 282 SER A N 1
ATOM 2201 C CA . SER A 1 247 ? 21.903 10.772 43.001 1.00 9.14 282 SER A CA 1
ATOM 2202 C C . SER A 1 247 ? 23.130 11.601 42.595 1.00 8.78 282 SER A C 1
ATOM 2203 O O . SER A 1 247 ? 23.401 12.694 43.118 1.00 8.37 282 SER A O 1
ATOM 2206 N N . LEU A 1 248 ? 23.855 11.128 41.587 1.00 8.37 283 LEU A N 1
ATOM 2207 C CA . LEU A 1 248 ? 24.968 11.905 41.071 1.00 8.08 283 LEU A CA 1
ATOM 2208 C C . LEU A 1 248 ? 24.443 13.217 40.486 1.00 8.89 283 LEU A C 1
ATOM 2209 O O . LEU A 1 248 ? 25.103 14.248 40.631 1.00 8.62 283 LEU A O 1
ATOM 2214 N N . GLU A 1 249 ? 23.290 13.176 39.821 1.00 8.19 284 GLU A N 1
ATOM 2215 C CA . GLU A 1 249 ? 22.690 14.380 39.265 1.00 8.04 284 GLU A CA 1
ATOM 2216 C C . GLU A 1 249 ? 22.396 15.374 40.391 1.00 8.71 284 GLU A C 1
ATOM 2217 O O . GLU A 1 249 ? 22.591 16.579 40.241 1.00 8.72 284 GLU A O 1
ATOM 2223 N N . ASP A 1 250 ? 21.863 14.883 41.495 1.00 8.15 285 ASP A N 1
ATOM 2224 C CA . ASP A 1 250 ? 21.550 15.700 42.659 1.00 8.94 285 ASP A CA 1
ATOM 2225 C C . ASP A 1 250 ? 22.825 16.381 43.155 1.00 8.26 285 ASP A C 1
ATOM 2226 O O . ASP A 1 250 ? 22.807 17.559 43.526 1.00 8.58 285 ASP A O 1
ATOM 2231 N N . MET A 1 251 ? 23.911 15.623 43.294 1.00 8.20 286 MET A N 1
ATOM 2232 C CA . MET A 1 251 ? 25.163 16.181 43.779 1.00 8.10 286 MET A CA 1
ATOM 2233 C C . MET A 1 251 ? 25.641 17.293 42.850 1.00 8.31 286 MET A C 1
ATOM 2234 O O . MET A 1 251 ? 26.161 18.325 43.307 1.00 8.27 286 MET A O 1
ATOM 2239 N N . LEU A 1 252 ? 25.566 17.053 41.556 1.00 8.36 287 LEU A N 1
ATOM 2240 C CA . LEU A 1 252 ? 26.050 18.030 40.589 1.00 8.77 287 LEU A CA 1
ATOM 2241 C C . LEU A 1 252 ? 25.187 19.286 40.656 1.00 9.14 287 LEU A C 1
ATOM 2242 O O . LEU A 1 252 ? 25.733 20.381 40.576 1.00 10.10 287 LEU A O 1
ATOM 2247 N N . GLU A 1 253 ? 23.870 19.146 40.817 1.00 8.49 288 GLU A N 1
ATOM 2248 C CA . GLU A 1 253 ? 22.984 20.297 40.900 1.00 8.90 288 GLU A CA 1
ATOM 2249 C C . GLU A 1 253 ? 23.298 21.123 42.146 1.00 8.62 288 GLU A C 1
ATOM 2250 O O . GLU A 1 253 ? 23.360 22.364 42.098 1.00 9.45 288 GLU A O 1
ATOM 2256 N N . LYS A 1 254 ? 23.459 20.466 43.292 1.00 7.80 289 LYS A N 1
ATOM 2257 C CA . LYS A 1 254 ? 23.717 21.151 44.537 1.00 8.07 289 LYS A CA 1
ATOM 2258 C C . LYS A 1 254 ? 25.059 21.869 44.462 1.00 8.57 289 LYS A C 1
ATOM 2259 O O . LYS A 1 254 ? 25.174 22.995 44.967 1.00 9.06 289 LYS A O 1
ATOM 2265 N N . HIS A 1 255 ? 26.069 21.203 43.900 1.00 9.09 290 HIS A N 1
ATOM 2266 C CA A HIS A 1 255 ? 27.382 21.831 43.765 0.80 9.80 290 HIS A CA 1
ATOM 2267 C CA B HIS A 1 255 ? 27.382 21.817 43.753 0.20 9.94 290 HIS A CA 1
ATOM 2268 C C . HIS A 1 255 ? 27.263 23.108 42.942 1.00 10.41 290 HIS A C 1
ATOM 2269 O O . HIS A 1 255 ? 27.863 24.131 43.290 1.00 10.70 290 HIS A O 1
ATOM 2282 N N . ALA A 1 256 ? 26.503 23.041 41.862 1.00 10.44 291 ALA A N 1
ATOM 2283 C CA . ALA A 1 256 ? 26.318 24.190 40.993 1.00 11.51 291 ALA A CA 1
ATOM 2284 C C . ALA A 1 256 ? 25.541 25.312 41.682 1.00 11.32 291 ALA A C 1
ATOM 2285 O O . ALA A 1 256 ? 25.871 26.506 41.511 1.00 12.31 291 ALA A O 1
ATOM 2287 N N . THR A 1 257 ? 24.493 24.970 42.441 1.00 9.89 292 THR A N 1
ATOM 2288 C CA . THR A 1 257 ? 23.692 25.992 43.104 1.00 9.14 292 THR A CA 1
ATOM 2289 C C . THR A 1 257 ? 24.538 26.710 44.161 1.00 9.14 292 THR A C 1
ATOM 2290 O O . THR A 1 257 ? 24.458 27.933 44.332 1.00 9.03 292 THR A O 1
ATOM 2294 N N . LEU A 1 258 ? 25.361 25.950 44.888 1.00 9.44 293 LEU A N 1
ATOM 2295 C CA . LEU A 1 258 ? 26.216 26.537 45.901 1.00 10.34 293 LEU A CA 1
ATOM 2296 C C . LEU A 1 258 ? 27.185 27.520 45.249 1.00 11.58 293 LEU A C 1
ATOM 2297 O O . LEU A 1 258 ? 27.433 28.611 45.775 1.00 13.01 293 LEU A O 1
ATOM 2302 N N . ALA A 1 259 ? 27.719 27.144 44.087 1.00 11.57 294 ALA A N 1
ATOM 2303 C CA . ALA A 1 259 ? 28.672 28.011 43.420 1.00 14.21 294 ALA A CA 1
ATOM 2304 C C . ALA A 1 259 ? 27.972 29.243 42.849 1.00 13.73 294 ALA A C 1
ATOM 2305 O O . ALA A 1 259 ? 28.524 30.350 42.946 1.00 14.81 294 ALA A O 1
ATOM 2307 N N . ARG A 1 260 ? 26.767 29.075 42.277 1.00 11.94 295 ARG A N 1
ATOM 2308 C CA . ARG A 1 260 ? 26.057 30.178 41.633 1.00 12.74 295 ARG A CA 1
ATOM 2309 C C . ARG A 1 260 ? 25.460 31.154 42.646 1.00 12.67 295 ARG A C 1
ATOM 2310 O O . ARG A 1 260 ? 25.479 32.366 42.402 1.00 14.28 295 ARG A O 1
ATOM 2318 N N . GLU A 1 261 ? 24.810 30.639 43.680 1.00 12.63 296 GLU A N 1
ATOM 2319 C CA . GLU A 1 261 ? 23.889 31.408 44.507 1.00 13.29 296 GLU A CA 1
ATOM 2320 C C . GLU A 1 261 ? 24.301 31.367 45.973 1.00 12.51 296 GLU A C 1
ATOM 2321 O O . GLU A 1 261 ? 23.683 32.052 46.794 1.00 13.29 296 GLU A O 1
ATOM 2327 N N . GLY A 1 262 ? 25.259 30.489 46.341 1.00 12.03 297 GLY A N 1
ATOM 2328 C CA . GLY A 1 262 ? 25.661 30.412 47.734 1.00 12.91 297 GLY A CA 1
ATOM 2329 C C . GLY A 1 262 ? 24.638 29.732 48.645 1.00 12.96 297 GLY A C 1
ATOM 2330 O O . GLY A 1 262 ? 24.568 30.019 49.844 1.00 15.22 297 GLY A O 1
ATOM 2331 N N . ARG A 1 263 ? 23.815 28.856 48.058 1.00 11.15 298 ARG A N 1
ATOM 2332 C CA . ARG A 1 263 ? 22.872 28.065 48.814 1.00 11.75 298 ARG A CA 1
ATOM 2333 C C . ARG A 1 263 ? 22.766 26.661 48.215 1.00 10.25 298 ARG A C 1
ATOM 2334 O O . ARG A 1 263 ? 23.084 26.420 47.061 1.00 9.50 298 ARG A O 1
ATOM 2342 N N . LEU A 1 264 ? 22.263 25.748 49.038 1.00 9.69 299 LEU A N 1
ATOM 2343 C CA . LEU A 1 264 ? 22.222 24.347 48.659 1.00 9.52 299 LEU A CA 1
ATOM 2344 C C . LEU A 1 264 ? 21.143 24.056 47.618 1.00 8.71 299 LEU A C 1
ATOM 2345 O O . LEU A 1 264 ? 21.351 23.220 46.745 1.00 9.31 299 LEU A O 1
ATOM 2350 N N . CYS A 1 265 ? 19.983 24.721 47.738 1.00 8.16 300 CYS A N 1
ATOM 2351 C CA . CYS A 1 265 ? 18.766 24.333 47.046 1.00 8.82 300 CYS A CA 1
ATOM 2352 C C . CYS A 1 265 ? 18.354 25.371 45.999 1.00 8.21 300 CYS A C 1
ATOM 2353 O O . CYS A 1 265 ? 18.164 26.561 46.318 1.00 7.72 300 CYS A O 1
ATOM 2356 N N . LYS A 1 266 ? 18.116 24.925 44.767 1.00 9.25 301 LYS A N 1
ATOM 2357 C CA . LYS A 1 266 ? 17.416 25.732 43.784 1.00 9.89 301 LYS A CA 1
ATOM 2358 C C . LYS A 1 266 ? 16.013 26.083 44.277 1.00 8.50 301 LYS A C 1
ATOM 2359 O O . LYS A 1 266 ? 15.516 27.200 44.092 1.00 9.07 301 LYS A O 1
ATOM 2365 N N . ARG A 1 267 ? 15.368 25.105 44.906 1.00 7.86 302 ARG A N 1
ATOM 2366 C CA . ARG A 1 267 ? 14.068 25.317 45.515 1.00 7.71 302 ARG A CA 1
ATOM 2367 C C . ARG A 1 267 ? 14.037 24.485 46.790 1.00 7.74 302 ARG A C 1
ATOM 2368 O O . A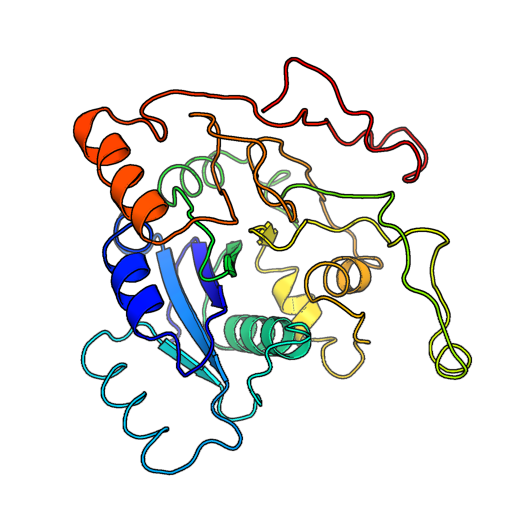RG A 1 267 ? 14.252 23.258 46.762 1.00 9.40 302 ARG A O 1
ATOM 2376 N N . GLU A 1 268 ? 13.788 25.117 47.933 1.00 7.45 303 GLU A N 1
ATOM 2377 C CA . GLU A 1 268 ? 13.602 24.379 49.169 1.00 7.97 303 GLU A CA 1
ATOM 2378 C C . GLU A 1 268 ? 12.237 23.679 49.103 1.00 8.54 303 GLU A C 1
ATOM 2379 O O . GLU A 1 268 ? 11.236 24.276 48.716 1.00 8.75 303 GLU A O 1
ATOM 2385 N N . VAL A 1 269 ? 12.214 22.428 49.581 1.00 8.72 304 VAL A N 1
ATOM 2386 C CA A VAL A 1 269 ? 10.981 21.658 49.629 0.50 8.98 304 VAL A CA 1
ATOM 2387 C CA B VAL A 1 269 ? 11.025 21.592 49.573 0.50 9.02 304 VAL A CA 1
ATOM 2388 C C . VAL A 1 269 ? 11.078 20.722 50.831 1.00 9.11 304 VAL A C 1
ATOM 2389 O O . VAL A 1 269 ? 12.112 20.101 51.069 1.00 8.81 304 VAL A O 1
ATOM 2396 N N . GLN A 1 270 ? 9.984 20.651 51.588 1.00 9.97 305 GLN A N 1
ATOM 2397 C CA . GLN A 1 270 ? 9.895 19.751 52.728 1.00 10.59 305 GLN A CA 1
ATOM 2398 C C . GLN A 1 270 ? 9.007 18.582 52.313 1.00 11.84 305 GLN A C 1
ATOM 2399 O O . GLN A 1 270 ? 7.788 18.709 52.352 1.00 12.74 305 GLN A O 1
ATOM 2405 N N . LEU A 1 271 ? 9.641 17.479 51.900 1.00 12.60 306 LEU A N 1
ATOM 2406 C CA . LEU A 1 271 ? 8.955 16.282 51.439 1.00 13.86 306 LEU A CA 1
ATOM 2407 C C . LEU A 1 271 ? 8.382 15.489 52.614 1.00 14.35 306 LEU A C 1
ATOM 2408 O O . LEU A 1 271 ? 7.337 14.899 52.487 1.00 15.82 306 LEU A O 1
ATOM 2413 N N . ARG A 1 272 ? 9.105 15.457 53.736 1.00 13.24 307 ARG A N 1
ATOM 2414 C CA . ARG A 1 272 ? 8.719 14.708 54.918 1.00 14.19 307 ARG A CA 1
ATOM 2415 C C . ARG A 1 272 ? 8.998 15.576 56.145 1.00 12.58 307 ARG A C 1
ATOM 2416 O O . ARG A 1 272 ? 9.957 16.338 56.161 1.00 13.45 307 ARG A O 1
ATOM 2424 N N . LEU A 1 273 ? 8.171 15.457 57.171 1.00 13.44 308 LEU A N 1
ATOM 2425 C CA . LEU A 1 273 ? 8.362 16.186 58.419 1.00 13.34 308 LEU A CA 1
ATOM 2426 C C . LEU A 1 273 ? 9.596 15.640 59.142 1.00 12.32 308 LEU A C 1
ATOM 2427 O O . LEU A 1 273 ? 9.926 14.469 59.056 1.00 12.60 308 LEU A O 1
ATOM 2432 N N . SER A 1 274 ? 10.229 16.525 59.900 1.00 10.93 309 SER A N 1
ATOM 2433 C CA . SER A 1 274 ? 11.335 16.242 60.769 1.00 9.47 309 SER A CA 1
ATOM 2434 C C . SER A 1 274 ? 10.919 16.201 62.241 1.00 7.86 309 SER A C 1
ATOM 2435 O O . SER A 1 274 ? 9.725 16.271 62.561 1.00 9.79 309 SER A O 1
ATOM 2438 N N . TYR A 1 275 ? 11.927 16.166 63.121 1.00 9.30 310 TYR A N 1
ATOM 2439 C CA . TYR A 1 275 ? 11.628 16.221 64.552 1.00 8.84 310 TYR A CA 1
ATOM 2440 C C . TYR A 1 275 ? 12.861 16.737 65.281 1.00 8.75 310 TYR A C 1
ATOM 2441 O O . TYR A 1 275 ? 13.968 16.725 64.741 1.00 8.92 310 TYR A O 1
ATOM 2450 N N . VAL A 1 276 ? 12.633 17.129 66.539 1.00 8.83 311 VAL A N 1
ATOM 2451 C CA . VAL A 1 276 ? 13.674 17.477 67.481 1.00 9.79 311 VAL A CA 1
ATOM 2452 C C . VAL A 1 276 ? 13.675 16.429 68.582 1.00 8.88 311 VAL A C 1
ATOM 2453 O O . VAL A 1 276 ? 12.691 16.244 69.279 1.00 9.99 311 VAL A O 1
ATOM 2457 N N . TYR A 1 277 ? 14.816 15.780 68.746 1.00 8.91 312 TYR A N 1
ATOM 2458 C CA . TYR A 1 277 ? 14.936 14.656 69.676 1.00 8.86 312 TYR A CA 1
ATOM 2459 C C . TYR A 1 277 ? 14.730 15.171 71.098 1.00 9.39 312 TYR A C 1
ATOM 2460 O O . TYR A 1 277 ? 15.418 16.092 71.536 1.00 9.76 312 TYR A O 1
ATOM 2469 N N . ASP A 1 278 ? 13.741 14.619 71.799 1.00 9.17 313 ASP A N 1
ATOM 2470 C CA . ASP A 1 278 ? 13.389 15.055 73.135 1.00 8.97 313 ASP A CA 1
ATOM 2471 C C . ASP A 1 278 ? 14.155 14.207 74.140 1.00 9.52 313 ASP A C 1
ATOM 2472 O O . ASP A 1 278 ? 13.754 13.094 74.460 1.00 10.25 313 ASP A O 1
ATOM 2477 N N . TRP A 1 279 ? 15.251 14.741 74.656 1.00 10.05 314 TRP A N 1
ATOM 2478 C CA . TRP A 1 279 ? 16.043 13.998 75.611 1.00 10.63 314 TRP A CA 1
ATOM 2479 C C . TRP A 1 279 ? 15.412 13.956 77.007 1.00 11.00 314 TRP A C 1
ATOM 2480 O O . TRP A 1 279 ? 15.868 13.187 77.860 1.00 12.94 314 TRP A O 1
ATOM 2491 N N . SER A 1 280 ? 14.341 14.720 77.251 1.00 9.88 315 SER A N 1
ATOM 2492 C CA . SER A 1 280 ? 13.670 14.694 78.541 1.00 11.58 315 SER A CA 1
ATOM 2493 C C . SER A 1 280 ? 12.660 13.549 78.664 1.00 11.89 315 SER A C 1
ATOM 2494 O O . SER A 1 280 ? 12.093 13.318 79.734 1.00 14.38 315 SER A O 1
ATOM 2497 N N . ALA A 1 281 ? 12.413 12.840 77.567 1.00 11.17 316 ALA A N 1
ATOM 2498 C CA . ALA A 1 281 ? 11.403 11.793 77.517 1.00 11.30 316 ALA A CA 1
ATOM 2499 C C . ALA A 1 281 ? 12.093 10.437 77.483 1.00 11.06 316 ALA A C 1
ATOM 2500 O O . ALA A 1 281 ? 13.275 10.345 77.177 1.00 10.20 316 ALA A O 1
ATOM 2502 N N . PRO A 1 282 ? 11.379 9.329 77.764 1.00 9.96 317 PRO A N 1
ATOM 2503 C CA . PRO A 1 282 ? 11.912 8.013 77.416 1.00 9.49 317 PRO A CA 1
ATOM 2504 C C . PRO A 1 282 ? 12.224 7.974 75.922 1.00 9.32 317 PRO A C 1
ATOM 2505 O O . PRO A 1 282 ? 11.521 8.639 75.153 1.00 9.18 317 PRO A O 1
ATOM 2509 N N . PRO A 1 283 ? 13.277 7.250 75.462 1.00 9.06 318 PRO A N 1
ATOM 2510 C CA . PRO A 1 283 ? 13.636 7.297 74.046 1.00 9.38 318 PRO A CA 1
ATOM 2511 C C . PRO A 1 283 ? 12.534 6.903 73.067 1.00 9.35 318 PRO A C 1
ATOM 2512 O O . PRO A 1 283 ? 12.541 7.358 71.925 1.00 9.69 318 PRO A O 1
ATOM 2516 N N . SER A 1 284 ? 11.616 6.026 73.476 1.00 10.19 319 SER A N 1
ATOM 2517 C CA . SER A 1 284 ? 10.517 5.649 72.601 1.00 11.06 319 SER A CA 1
ATOM 2518 C C . SER A 1 284 ? 9.647 6.850 72.238 1.00 10.96 319 SER A C 1
ATOM 2519 O O . SER A 1 284 ? 9.017 6.824 71.189 1.00 12.69 319 SER A O 1
ATOM 2522 N N . GLN A 1 285 ? 9.703 7.911 73.072 1.00 10.88 320 GLN A N 1
ATOM 2523 C CA A GLN A 1 285 ? 8.915 9.122 72.927 0.70 11.85 320 GLN A CA 1
ATOM 2524 C CA B GLN A 1 285 ? 8.914 9.121 72.910 0.30 11.30 320 GLN A CA 1
ATOM 2525 C C . GLN A 1 285 ? 9.800 10.291 72.491 1.00 11.00 320 GLN A C 1
ATOM 2526 O O . GLN A 1 285 ? 9.432 11.467 72.658 1.00 12.91 320 GLN A O 1
ATOM 2537 N N . CYS A 1 286 ? 10.955 9.978 71.903 1.00 9.83 321 CYS A N 1
ATOM 2538 C CA . CYS A 1 286 ? 11.959 10.994 71.551 1.00 9.98 321 CYS A CA 1
ATOM 2539 C C . CYS A 1 286 ? 11.542 11.890 70.384 1.00 10.72 321 CYS A C 1
ATOM 2540 O O . CYS A 1 286 ? 12.018 13.036 70.315 1.00 11.20 321 CYS A O 1
ATOM 2543 N N . CYS A 1 287 ? 10.736 11.374 69.425 1.00 13.71 322 CYS A N 1
ATOM 2544 C CA . CYS A 1 287 ? 10.865 11.684 68.006 1.00 20.43 322 CYS A CA 1
ATOM 2545 C C . CYS A 1 287 ? 9.460 11.958 67.478 1.00 30.59 322 CYS A C 1
ATOM 2546 O O . CYS A 1 287 ? 9.062 11.138 66.670 1.00 27.78 322 CYS A O 1
ATOM 2549 N N . GLN A 1 288 ? 8.734 13.038 67.901 1.00 38.75 323 GLN A N 1
ATOM 2550 C CA . GLN A 1 288 ? 7.433 13.422 67.355 1.00 30.21 323 GLN A CA 1
ATOM 2551 C C . GLN A 1 288 ? 7.732 14.261 66.093 1.00 19.58 323 GLN A C 1
ATOM 2552 O O . GLN A 1 288 ? 8.141 15.431 66.182 1.00 15.80 323 GLN A O 1
ATOM 2558 N N . ARG A 1 289 ? 7.241 13.802 64.922 1.00 15.91 324 ARG A N 1
ATOM 2559 C CA . ARG A 1 289 ? 7.364 14.571 63.686 1.00 16.07 324 ARG A CA 1
ATOM 2560 C C . ARG A 1 289 ? 6.441 15.788 63.743 1.00 18.29 324 ARG A C 1
ATOM 2561 O O . ARG A 1 289 ? 5.248 15.752 64.108 1.00 22.28 324 ARG A O 1
ATOM 2569 N N . ARG A 1 290 ? 6.953 16.936 63.279 1.00 18.45 325 ARG A N 1
ATOM 2570 C CA . ARG A 1 290 ? 6.245 18.178 63.350 1.00 15.27 325 ARG A CA 1
ATOM 2571 C C . ARG A 1 290 ? 6.801 19.183 62.339 1.00 14.33 325 ARG A C 1
ATOM 2572 O O . ARG A 1 290 ? 7.962 19.085 61.966 1.00 13.08 325 ARG A O 1
ATOM 2580 N N . GLU A 1 291 ? 5.954 20.172 62.024 1.00 15.06 326 GLU A N 1
ATOM 2581 C CA . GLU A 1 291 ? 6.305 21.285 61.146 1.00 17.65 326 GLU A CA 1
ATOM 2582 C C . GLU A 1 291 ? 7.333 22.191 61.822 1.00 16.72 326 GLU A C 1
ATOM 2583 O O . GLU A 1 291 ? 7.428 22.220 63.043 1.00 16.93 326 GLU A O 1
ATOM 2589 N N . GLY A 1 292 ? 8.119 22.901 61.006 1.00 16.56 327 GLY A N 1
ATOM 2590 C CA . GLY A 1 292 ? 8.881 24.044 61.484 1.00 16.28 327 GLY A CA 1
ATOM 2591 C C . GLY A 1 292 ? 10.358 23.723 61.631 1.00 15.75 327 GLY A C 1
ATOM 2592 O O . GLY A 1 292 ? 11.151 24.584 62.015 1.00 16.46 327 GLY A O 1
ATOM 2593 N N . ILE A 1 293 ? 10.672 22.454 61.347 1.00 14.20 328 ILE A N 1
ATOM 2594 C CA . ILE A 1 293 ? 11.954 21.829 61.553 1.00 14.88 328 ILE A CA 1
ATOM 2595 C C . ILE A 1 293 ? 12.399 21.283 60.204 1.00 12.59 328 ILE A C 1
ATOM 2596 O O . ILE A 1 293 ? 11.656 20.480 59.615 1.00 12.83 328 ILE A O 1
ATOM 2600 N N . PRO A 1 294 ? 13.646 21.511 59.707 1.00 11.68 329 PRO A N 1
ATOM 2601 C CA . PRO A 1 294 ? 14.054 20.867 58.454 1.00 11.61 329 PRO A CA 1
ATOM 2602 C C . PRO A 1 294 ? 14.331 19.364 58.584 1.00 11.26 329 PRO A C 1
ATOM 2603 O O . PRO A 1 294 ? 14.172 18.650 57.546 1.00 11.12 329 PRO A O 1
#

Organism: Homo sapiens (NCBI:txid9606)

GO terms:
  GO:0047220 galactosylxylosylprotein 3-beta-galactosyltransferase activity (F, EXP)
  GO:0005794 Golgi apparatus (C, IMP)
  GO:0030166 proteoglycan biosynthetic process (P, IMP)
  GO:0047220 galactosylxylosylprotein 3-beta-galactosyltransferase activity (F, IMP)
  GO:0015012 heparan sulfate proteoglycan biosynthetic process (P, IMP)
  GO:0050650 chondroitin sulfate proteoglycan biosynthetic process (P, IMP)
  GO:0050651 dermatan sulfate proteoglycan biosynthetic process (P, IMP)
  GO:0000139 Golgi membrane (C, TAS)
  GO:0120532 glycosaminoglycan-protein linkage region biosynthetic process (P, TAS)
  GO:0047220 galactosylxylosylprotein 3-beta-galactosyltransferase activity (F, TAS)
  GO:0005797 Golgi medial cisterna (C, IDA)
  GO:0035250 UDP-galactosyltransferase activity (F, IDA)
  GO:0016020 membrane (C, HDA)
  GO:0006024 glycosaminoglycan biosynthetic process (P, IMP)

B-factor: mean 15.73, std 9.19, range [7.11, 60.14]

Secondary structure (DSSP, 8-state):
--EE-SEEEEEE--TT-HHHHHHHHHTTTT---STTSEEEEEEEE-TT--HHHHHHHHHHHHHH--EEEETT----SS--HHHHHHHHHHHHHHEE-SEEEEEETT-EE-HHHHHHHHHHS-HHHHTTEEEE-EES-PBPPPP-GGGGTS----SBPPPEE-TTEEEEEHHHHHHHHHHGGG----SSHHHHHHHHTTTS--EEEE-TTEE-SSS--EE-TT-SEE-S--HHHHHHHHHHHHHHSSS-SS-EESS-B----TTS-GGGS---BTT--

Foldseek 3Di:
DFAEAAEEEEAEDELVPVVLVVLQCVFQVVQADDPRHYQYAYEYECAPPDDVSVVVVVVVCVVPVRYDYHDVDDRPDPACQVSVLRVLLVCLVGYHYFKYKYAYSQKHFNNVVVSVVQVPDDPVCRPQEKEAAKALAAQDDDDDPVCVVPPDPDNHQQIWHARNMIMGTSVLSVLSNVCVVPQDDDRHNGSRVSVVCVVDPHDYYHALLHQRHPDGQWDDQSRRMHGPHDSVLRVVQRVCCVVPVTRDPDTDGNFFFAAFDPVDNSSPGTDGDPDGD

Sequence (277 aa):
ARAAAFLAVLVASAPRAAERRSVIRSTWLARRRRRGAPGDDVWARFAVGTAGLGAEEERRRRALEEREQQARHGDLLLLPALRRDDAAYYEENNLTAKVLAMLAWLDEHVAFEEFVLKADDDSFARLDALLLAEELRRARREEPPAARRRRRRRRLYWGFFSGRRGRVKPGGGGRRRWWRREAAWQLCDYYLLPYALGGGYVLSSADDLVHYLRLSSRRRDDYLRAWHSSEDVSLLGAWLAPVDDVQREEHDPRFDTEYYRRSRGCSNQYLVTTTHHKKQSLEDMLEKHHATLAREGRLCKREVVQLRLSYVYDWSAPPSQQCCQRREGIP

Nearest PDB structures (foldseek):
  6wmn-assembly1_A  TM=7.978E-01  e=1.415E-15  Homo sapiens
  7jho-assembly2_B  TM=8.127E-01  e=2.331E-15  Homo sapiens
  8tjc-assembly1_D  TM=7.719E-01  e=5.243E-15  Homo sapiens
  8sz3-assembly1_A  TM=7.852E-01  e=4.649E-14  Homo sapiens
  8sz3-assembly1_B-2  TM=7.646E-01  e=4.649E-14  Homo sapiens

InterPro domains:
  IPR002659 Glycosyl transferase, family 31 [PF01762] (71-259)
  IPR002659 Glycosyl transferase, family 31 [PTHR11214] (49-269)